Protein AF-A0A960YLB5-F1 (afdb_monomer_lite)

Radius of gyration: 17.83 Å; chains: 1; bounding box: 45×39×52 Å

Foldseek 3Di:
DLQPDDPVCLLVCLVPPDPPDGHFAADQVAPQRLHDCDVRHNLVSVVVCQVVAFADPHADEAEEAESNQLSLLLNQQVDQDPRGRYPYAEYFLYLLQAALLLVDDPVVCVVLVDDDVDDNNSCCRHNVNNPPVGDSLGRNPHAYEYEEEQAADPVCSCVVRAFAGAQNTHQQCSRLQWPDDPGRNFFNDFFAFWGKDWAQDDDVSPDIDIDITTHRPPYGYQYYDYHVAHSSNSSNCSPGD

pLDDT: mean 86.94, std 10.5, range [43.78, 97.94]

Sequence (241 aa):
TSGTSDYNNYWGGAVSGLSNVRYVGFDGTRNGGAYSWETCGAQKQLHDALRTFCTGSNDCEIYTHSTGGLVLAAYFGLNNPSGLNIRRIQLMASAAGGSELADISTSYLGWLGFDTLGGELDDSVSTRGARNGFNHYQSRGRTYYTTSGEGSDYLNATSPFLPGKDDGVLANHSLCNVNTVKDVDQSCTRGNGTMTRSYSCGWFWSDTCYDNSYRWTPYYTVYQGGGGHSHGDAKYDYNRR

Structure (mmCIF, N/CA/C/O backbone):
data_AF-A0A960YLB5-F1
#
_entry.id   AF-A0A960YLB5-F1
#
loop_
_atom_site.group_PDB
_atom_site.id
_atom_site.type_symbol
_atom_site.label_atom_id
_atom_site.label_alt_id
_atom_site.label_comp_id
_atom_site.label_asym_id
_atom_site.label_entity_id
_atom_site.label_seq_id
_atom_site.pdbx_PDB_ins_code
_atom_site.Cartn_x
_atom_site.Cartn_y
_atom_site.Cartn_z
_atom_site.occupancy
_atom_site.B_iso_or_equiv
_atom_site.auth_seq_id
_atom_site.auth_comp_id
_atom_site.auth_asym_id
_atom_site.auth_atom_id
_atom_site.pdbx_PDB_model_num
ATOM 1 N N . THR A 1 1 ? -12.611 9.413 17.032 1.00 59.09 1 THR A N 1
ATOM 2 C CA . THR A 1 1 ? -13.417 10.107 15.996 1.00 59.09 1 THR A CA 1
ATOM 3 C C . THR A 1 1 ? -14.254 9.076 15.261 1.00 59.09 1 THR A C 1
ATOM 5 O O . THR A 1 1 ? -13.839 7.928 15.196 1.00 59.09 1 THR A O 1
ATOM 8 N N . SER A 1 2 ? -15.432 9.435 14.742 1.00 79.38 2 SER A N 1
ATOM 9 C CA . SER A 1 2 ? -16.341 8.482 14.072 1.00 79.38 2 SER A CA 1
ATOM 10 C C . SER A 1 2 ? -15.824 7.960 12.724 1.00 79.38 2 SER A C 1
ATOM 12 O O . SER A 1 2 ? -16.372 6.987 12.222 1.00 79.38 2 SER A O 1
ATOM 14 N N . GLY A 1 3 ? -14.793 8.588 12.138 1.00 84.31 3 GLY A N 1
ATOM 15 C CA . GLY A 1 3 ? -14.192 8.173 10.864 1.00 84.31 3 GLY A CA 1
ATOM 16 C C . GLY A 1 3 ? -15.131 8.329 9.665 1.00 84.31 3 GLY A C 1
ATOM 17 O O . GLY A 1 3 ? -15.033 7.577 8.713 1.00 84.31 3 GLY A O 1
ATOM 18 N N . THR A 1 4 ? -16.097 9.244 9.711 1.00 89.31 4 THR A N 1
ATOM 19 C CA . THR A 1 4 ? -17.160 9.341 8.687 1.00 89.31 4 THR A CA 1
ATOM 20 C C . THR A 1 4 ? -16.872 10.341 7.567 1.00 89.31 4 THR A C 1
ATOM 22 O O . THR A 1 4 ? -17.647 10.411 6.620 1.00 89.31 4 THR A O 1
ATOM 25 N N . SER A 1 5 ? -15.767 11.089 7.652 1.00 89.31 5 SER A N 1
ATOM 26 C CA . SER A 1 5 ? -15.399 12.122 6.679 1.00 89.31 5 SER A CA 1
ATOM 27 C C . SER A 1 5 ? -14.141 11.738 5.905 1.00 89.31 5 SER A C 1
ATOM 29 O O . SER A 1 5 ? -13.152 11.326 6.514 1.00 89.31 5 SER A O 1
ATOM 31 N N . ASP A 1 6 ? -14.186 11.910 4.585 1.00 89.88 6 ASP A N 1
ATOM 32 C CA . ASP A 1 6 ? -13.034 11.789 3.694 1.00 89.88 6 ASP A CA 1
ATOM 33 C C . ASP A 1 6 ? -12.243 13.105 3.694 1.00 89.88 6 ASP A C 1
ATOM 35 O O . ASP A 1 6 ? -12.673 14.120 3.138 1.00 89.88 6 ASP A O 1
ATOM 39 N N . TYR A 1 7 ? -11.103 13.108 4.380 1.00 88.00 7 TYR A N 1
ATOM 40 C CA . TYR A 1 7 ? -10.294 14.311 4.544 1.00 88.00 7 TYR A CA 1
ATOM 41 C C . TYR A 1 7 ? -9.726 14.775 3.198 1.00 88.00 7 TYR A C 1
ATOM 43 O O . TYR A 1 7 ? -9.147 13.984 2.458 1.00 88.00 7 TYR A O 1
ATOM 51 N N . ASN A 1 8 ? -9.894 16.064 2.886 1.00 88.06 8 ASN A N 1
ATOM 52 C CA . ASN A 1 8 ? -9.488 16.676 1.615 1.00 88.06 8 ASN A CA 1
ATOM 53 C C . ASN A 1 8 ? -10.008 15.952 0.359 1.00 88.06 8 ASN A C 1
ATOM 55 O O . ASN A 1 8 ? -9.406 16.082 -0.705 1.00 88.06 8 ASN A O 1
ATOM 59 N N . ASN A 1 9 ? -11.119 15.209 0.466 1.00 89.00 9 ASN A N 1
ATOM 60 C CA . ASN A 1 9 ? -11.656 14.400 -0.631 1.00 89.00 9 ASN A CA 1
ATOM 61 C C . ASN A 1 9 ? -10.603 13.428 -1.206 1.00 89.00 9 ASN A C 1
ATOM 63 O O . ASN A 1 9 ? -10.508 13.248 -2.422 1.00 89.00 9 ASN A O 1
ATOM 67 N N . TYR A 1 10 ? -9.771 12.832 -0.342 1.00 87.44 10 TYR A N 1
ATOM 68 C CA . TYR A 1 10 ? -8.678 11.958 -0.760 1.00 87.44 10 TYR A CA 1
ATOM 69 C C . TYR A 1 10 ? -9.169 10.779 -1.598 1.00 87.44 10 TYR A C 1
ATOM 71 O O . TYR A 1 10 ? -8.551 10.441 -2.610 1.00 87.44 10 TYR A O 1
ATOM 79 N N . TRP A 1 11 ? -10.271 10.145 -1.201 1.00 89.94 11 TRP A N 1
ATOM 80 C CA . TRP A 1 11 ? -10.844 9.021 -1.934 1.00 89.94 11 TRP A CA 1
ATOM 81 C C . TRP A 1 11 ? -11.649 9.460 -3.153 1.00 89.94 11 TRP A C 1
ATOM 83 O O . TRP A 1 11 ? -11.961 8.611 -3.982 1.00 89.94 11 TRP A O 1
ATOM 93 N N . GLY A 1 12 ? -11.967 10.748 -3.303 1.00 87.44 12 GLY A N 1
ATOM 94 C CA . GLY A 1 12 ? -12.536 11.300 -4.535 1.00 87.44 12 GLY A CA 1
ATOM 95 C C . GLY A 1 12 ? -13.863 10.664 -4.953 1.00 87.44 12 GLY A C 1
ATOM 96 O O . GLY A 1 12 ? -14.186 10.641 -6.135 1.00 87.44 12 GLY A O 1
ATOM 97 N N . GLY A 1 13 ? -14.606 10.084 -4.007 1.00 85.38 13 GLY A N 1
ATOM 98 C CA . GLY A 1 13 ? -15.814 9.307 -4.289 1.00 85.38 13 GLY A CA 1
ATOM 99 C C . GLY A 1 13 ? -15.577 7.870 -4.777 1.00 85.38 13 GLY A C 1
ATOM 100 O O . GLY A 1 13 ? -16.549 7.189 -5.094 1.00 85.38 13 GLY A O 1
ATOM 101 N N . ALA A 1 14 ? -14.347 7.350 -4.783 1.00 86.44 14 ALA A N 1
ATOM 102 C CA . ALA A 1 14 ? -14.050 5.983 -5.232 1.00 86.44 14 ALA A CA 1
ATOM 103 C C . ALA A 1 14 ? -14.765 4.891 -4.423 1.00 86.44 14 ALA A C 1
ATOM 105 O O . ALA A 1 14 ? -15.126 3.841 -4.949 1.00 86.44 14 ALA A O 1
ATOM 106 N N . VAL A 1 15 ? -15.036 5.177 -3.151 1.00 82.94 15 VAL A N 1
ATOM 107 C CA . VAL A 1 15 ? -15.814 4.322 -2.243 1.00 82.94 15 VAL A CA 1
ATOM 108 C C . VAL A 1 15 ? -17.243 4.845 -2.029 1.00 82.94 15 VAL A C 1
ATOM 110 O O . VAL A 1 15 ? -17.913 4.473 -1.062 1.00 82.94 15 VAL A O 1
ATOM 113 N N . SER A 1 16 ? -17.730 5.721 -2.918 1.00 67.88 16 SER A N 1
ATOM 114 C CA . SER A 1 16 ? -19.109 6.215 -2.876 1.00 67.88 16 SER A CA 1
ATOM 115 C C . SER A 1 16 ? -20.092 5.073 -3.156 1.00 67.88 16 SER A C 1
ATOM 117 O O . SER A 1 16 ? -19.911 4.269 -4.065 1.00 67.88 16 SER A O 1
ATOM 119 N N . GLY A 1 17 ? -21.120 4.953 -2.313 1.00 70.69 17 GLY A N 1
ATOM 120 C CA . GLY A 1 17 ? -22.110 3.871 -2.386 1.00 70.69 17 GLY A CA 1
ATOM 121 C C . GLY A 1 17 ? -21.855 2.692 -1.442 1.00 70.69 17 GLY A C 1
ATOM 122 O O . GLY A 1 17 ? -22.745 1.861 -1.269 1.00 70.69 17 GLY A O 1
ATOM 123 N N . LEU A 1 18 ? -20.703 2.636 -0.765 1.00 82.81 18 LEU A N 1
ATOM 124 C CA . LEU A 1 18 ? -20.493 1.689 0.330 1.00 82.81 18 LEU A CA 1
ATOM 125 C C . LEU A 1 18 ? -21.175 2.176 1.617 1.00 82.81 18 LEU A C 1
ATOM 127 O O . LEU A 1 18 ? -21.038 3.328 2.031 1.00 82.81 18 LEU A O 1
ATOM 131 N N . SER A 1 19 ? -21.894 1.279 2.290 1.00 83.81 19 SER A N 1
ATOM 132 C CA . SER A 1 19 ? -22.462 1.544 3.615 1.00 83.81 19 SER A CA 1
ATOM 133 C C . SER A 1 19 ? -21.410 1.366 4.711 1.00 83.81 19 SER A C 1
ATOM 135 O O . SER A 1 19 ? -20.588 0.457 4.630 1.00 83.81 19 SER A O 1
ATOM 137 N N . ASN A 1 20 ? -21.491 2.156 5.787 1.00 89.12 20 ASN A N 1
ATOM 138 C CA . ASN A 1 20 ? -20.664 2.003 6.995 1.00 89.12 20 ASN A CA 1
ATOM 139 C C . ASN A 1 20 ? -19.143 2.157 6.795 1.00 89.12 20 ASN A C 1
ATOM 141 O O . ASN A 1 20 ? -18.363 1.629 7.585 1.00 89.12 20 ASN A O 1
ATOM 145 N N . VAL A 1 21 ? -18.714 2.934 5.799 1.00 92.12 21 VAL A N 1
ATOM 146 C CA . VAL A 1 21 ? -17.292 3.247 5.590 1.00 92.12 21 VAL A CA 1
ATOM 147 C C . VAL A 1 21 ? -16.717 4.017 6.782 1.00 92.12 21 VAL A C 1
ATOM 149 O O . VAL A 1 21 ? -17.381 4.879 7.375 1.00 92.12 21 VAL A O 1
ATOM 152 N N . ARG A 1 22 ? -15.475 3.679 7.146 1.00 94.00 22 ARG A N 1
ATOM 153 C CA . ARG A 1 22 ? -14.671 4.378 8.151 1.00 94.00 22 ARG A CA 1
ATOM 154 C C . ARG A 1 22 ? -13.342 4.794 7.533 1.00 94.00 22 ARG A C 1
ATOM 156 O O . ARG A 1 22 ? -12.522 3.946 7.198 1.00 94.00 22 ARG A O 1
ATOM 163 N N . TYR A 1 23 ? -13.143 6.095 7.391 1.00 93.56 23 TYR A N 1
ATOM 164 C CA . TYR A 1 23 ? -11.909 6.702 6.921 1.00 93.56 23 TYR A CA 1
ATOM 165 C C . TYR A 1 23 ? -10.920 6.815 8.076 1.00 93.56 23 TYR A C 1
ATOM 167 O O . TYR A 1 23 ? -11.236 7.361 9.138 1.00 93.56 23 TYR A O 1
ATOM 175 N N . VAL A 1 24 ? -9.719 6.289 7.853 1.00 93.75 24 VAL A N 1
ATOM 176 C CA . VAL A 1 24 ? -8.609 6.327 8.803 1.00 93.75 24 VAL A CA 1
ATOM 177 C C . VAL A 1 24 ? -7.453 7.033 8.116 1.00 93.75 24 VAL A C 1
ATOM 179 O O . VAL A 1 24 ? -6.914 6.536 7.131 1.00 93.75 24 VAL A O 1
ATOM 182 N N . GLY A 1 25 ? -7.113 8.210 8.628 1.00 90.88 25 GLY A N 1
ATOM 183 C CA . GLY A 1 25 ? -5.932 8.965 8.232 1.00 90.88 25 GLY A CA 1
ATOM 184 C C . GLY A 1 25 ? -4.951 9.051 9.393 1.00 90.88 25 GLY A C 1
ATOM 185 O O . GLY A 1 25 ? -5.275 8.695 10.526 1.00 90.88 25 GLY A O 1
ATOM 186 N N . PHE A 1 26 ? -3.755 9.536 9.106 1.00 91.69 26 PHE A N 1
ATOM 187 C CA . PHE A 1 26 ? -2.724 9.782 10.100 1.00 91.69 26 PHE A CA 1
ATOM 188 C C . PHE A 1 26 ? -1.923 11.018 9.715 1.00 91.69 26 PHE A C 1
ATOM 190 O O . PHE A 1 26 ? -1.955 11.466 8.570 1.00 91.69 26 PHE A O 1
ATOM 197 N N . ASP A 1 27 ? -1.211 11.558 10.691 1.00 89.25 27 ASP A N 1
ATOM 198 C CA . ASP A 1 27 ? -0.244 12.614 10.470 1.00 89.25 27 ASP A CA 1
ATOM 199 C C . ASP A 1 27 ? 1.122 11.985 10.184 1.00 89.25 27 ASP A C 1
ATOM 201 O O . ASP A 1 27 ? 1.710 11.318 11.037 1.00 89.25 27 ASP A O 1
ATOM 205 N N . GLY A 1 28 ? 1.597 12.172 8.955 1.00 83.81 28 GLY A N 1
ATOM 206 C CA . GLY A 1 28 ? 2.872 11.645 8.482 1.00 83.81 28 GLY A CA 1
ATOM 207 C C . GLY A 1 28 ? 4.099 12.299 9.113 1.00 83.81 28 GLY A C 1
ATOM 208 O O . GLY A 1 28 ? 5.182 11.738 9.033 1.00 83.81 28 GLY A O 1
ATOM 209 N N . THR A 1 29 ? 3.945 13.447 9.772 1.00 86.50 29 THR A N 1
ATOM 210 C CA . THR A 1 29 ? 5.066 14.178 10.388 1.00 86.50 29 THR A CA 1
ATOM 211 C C . THR A 1 29 ? 5.440 13.656 11.778 1.00 86.50 29 THR A C 1
ATOM 213 O O . THR A 1 29 ? 6.352 14.178 12.417 1.00 86.50 29 THR A O 1
ATOM 216 N N . ARG A 1 30 ?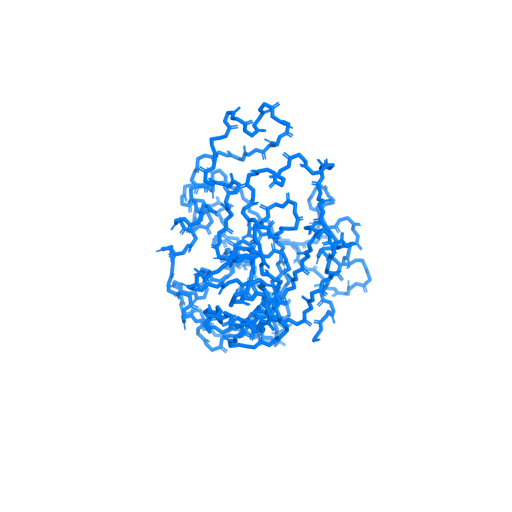 4.714 12.650 12.283 1.00 91.81 30 ARG A N 1
ATOM 217 C CA . ARG A 1 30 ? 4.922 12.081 13.620 1.00 91.81 30 ARG A CA 1
ATOM 218 C C . ARG A 1 30 ? 6.165 11.203 13.665 1.00 91.81 30 ARG A C 1
ATOM 220 O O . ARG A 1 30 ? 6.474 10.515 12.693 1.00 91.81 30 ARG A O 1
ATOM 227 N N . ASN A 1 31 ? 6.818 11.173 14.827 1.00 91.25 31 ASN A N 1
ATOM 228 C CA . ASN A 1 31 ? 8.044 10.403 15.012 1.00 91.25 31 ASN A CA 1
ATOM 229 C C . ASN A 1 31 ? 7.772 8.901 14.805 1.00 91.25 31 ASN A C 1
ATOM 231 O O . ASN A 1 31 ? 6.803 8.357 15.342 1.00 91.25 31 ASN A O 1
ATOM 235 N N . GLY A 1 32 ? 8.604 8.233 14.021 1.00 90.19 32 GLY A N 1
ATOM 236 C CA . GLY A 1 32 ? 8.464 6.887 13.492 1.00 90.19 32 GLY A CA 1
ATOM 237 C C . GLY A 1 32 ? 7.751 6.801 12.140 1.00 90.19 32 GLY A C 1
ATOM 238 O O . GLY A 1 32 ? 7.593 5.687 11.642 1.00 90.19 32 GLY A O 1
ATOM 239 N N . GLY A 1 33 ? 7.276 7.907 11.553 1.00 91.56 33 GLY A N 1
ATOM 240 C CA . GLY A 1 33 ? 6.623 7.922 10.238 1.00 91.56 33 GLY A CA 1
ATOM 241 C C . GLY A 1 33 ? 5.490 6.893 10.112 1.00 91.56 33 GLY A C 1
ATOM 242 O O . GLY A 1 33 ? 4.532 6.887 10.894 1.00 91.56 33 GLY A O 1
ATOM 243 N N . ALA A 1 34 ? 5.612 5.960 9.159 1.00 93.38 34 ALA A N 1
ATOM 244 C CA . ALA A 1 34 ? 4.624 4.892 8.942 1.00 93.38 34 ALA A CA 1
ATOM 245 C C . ALA A 1 34 ? 4.532 3.898 10.120 1.00 93.38 34 ALA A C 1
ATOM 247 O O . ALA A 1 34 ? 3.535 3.181 10.259 1.00 93.38 34 ALA A O 1
ATOM 248 N N . TYR A 1 35 ? 5.549 3.866 10.981 1.00 96.25 35 TYR A N 1
ATOM 249 C CA . TYR A 1 35 ? 5.656 3.018 12.170 1.00 96.25 35 TYR A CA 1
ATOM 250 C C . TYR A 1 35 ? 5.283 3.758 13.468 1.00 96.25 35 TYR A C 1
ATOM 252 O O . TYR A 1 35 ? 5.354 3.179 14.553 1.00 96.25 35 TYR A O 1
ATOM 260 N N . SER A 1 36 ? 4.859 5.023 13.372 1.00 96.25 36 SER A N 1
ATOM 261 C CA . SER A 1 36 ? 4.594 5.884 14.526 1.00 96.25 36 SER A CA 1
ATOM 262 C C . SER A 1 36 ? 3.419 5.418 15.391 1.00 96.25 36 SER A C 1
ATOM 264 O O . SER A 1 36 ? 2.297 5.230 14.908 1.00 96.25 36 SER A O 1
ATOM 266 N N . TRP A 1 37 ? 3.665 5.331 16.700 1.00 97.12 37 TRP A N 1
ATOM 267 C CA . TRP A 1 37 ? 2.659 5.103 17.746 1.00 97.12 37 TRP A CA 1
ATOM 268 C C . TRP A 1 37 ? 2.288 6.367 18.531 1.00 97.12 37 TRP A C 1
ATOM 270 O O . TRP A 1 37 ? 1.517 6.290 19.491 1.00 97.12 37 TRP A O 1
ATOM 280 N N . GLU A 1 38 ? 2.816 7.526 18.136 1.00 96.69 38 GLU A N 1
ATOM 281 C CA . GLU A 1 38 ? 2.463 8.797 18.761 1.00 96.69 38 GLU A CA 1
ATOM 282 C C . GLU A 1 38 ? 0.982 9.141 18.549 1.00 96.69 38 GLU A C 1
ATOM 284 O O . GLU A 1 38 ? 0.270 8.549 17.730 1.00 96.69 38 GLU A O 1
ATOM 289 N N . THR A 1 39 ? 0.496 10.144 19.279 1.00 94.69 39 THR A N 1
ATOM 290 C CA . THR A 1 39 ? -0.810 10.749 19.001 1.00 94.69 39 THR A CA 1
ATOM 291 C C . THR A 1 39 ? -0.865 11.192 17.536 1.00 94.69 39 THR A C 1
ATOM 293 O O . THR A 1 39 ? 0.042 11.863 17.060 1.00 94.69 39 THR A O 1
ATOM 296 N N . CYS A 1 40 ? -1.927 10.806 16.822 1.00 92.00 40 CYS A N 1
ATOM 297 C CA . CYS A 1 40 ? -2.082 10.978 15.367 1.00 92.00 40 CYS A CA 1
ATOM 298 C C . CYS A 1 40 ? -1.096 10.187 14.478 1.00 92.00 40 CYS A C 1
ATOM 300 O O . CYS A 1 40 ? -1.209 10.279 13.259 1.00 92.00 40 CYS A O 1
ATOM 302 N N . GLY A 1 41 ? -0.198 9.376 15.046 1.00 95.12 41 GLY A N 1
ATOM 303 C CA . GLY A 1 41 ? 0.731 8.524 14.302 1.00 95.12 41 GLY A CA 1
ATOM 304 C C . GLY A 1 41 ? 0.043 7.369 13.569 1.00 95.12 41 GLY A C 1
ATOM 305 O O . GLY A 1 41 ? -1.038 6.912 13.958 1.00 95.12 41 GLY A O 1
ATOM 306 N N . ALA A 1 42 ? 0.679 6.884 12.502 1.00 95.25 42 ALA A N 1
ATOM 307 C CA . ALA A 1 42 ? 0.103 5.919 11.568 1.00 95.25 42 ALA A CA 1
ATOM 308 C C . ALA A 1 42 ? -0.347 4.602 12.222 1.00 95.25 42 ALA A C 1
ATOM 310 O O . ALA A 1 42 ? -1.496 4.182 12.054 1.00 95.25 42 ALA A O 1
ATOM 311 N N . GLN A 1 43 ? 0.522 3.975 13.021 1.00 97.69 43 GLN A N 1
ATOM 312 C CA . GLN A 1 43 ? 0.200 2.724 13.714 1.00 97.69 43 GLN A CA 1
ATOM 313 C C . GLN A 1 43 ? -0.859 2.946 14.792 1.00 97.69 43 GLN A C 1
ATOM 315 O O . GLN A 1 43 ? -1.764 2.124 14.938 1.00 97.69 43 GLN A O 1
ATOM 320 N N . LYS A 1 44 ? -0.800 4.078 15.509 1.00 97.12 44 LYS A N 1
ATOM 321 C CA . LYS A 1 44 ? -1.782 4.411 16.550 1.00 97.12 44 LYS A CA 1
ATOM 322 C C . LYS A 1 44 ? -3.185 4.590 15.978 1.00 97.12 44 LYS A C 1
ATOM 324 O O . LYS A 1 44 ? -4.128 4.001 16.502 1.00 97.12 44 LYS A O 1
ATOM 329 N N . GLN A 1 45 ? -3.327 5.374 14.909 1.00 96.50 45 GLN A N 1
ATOM 330 C CA . GLN A 1 45 ? -4.625 5.624 14.272 1.00 96.50 45 GLN A CA 1
ATOM 331 C C . GLN A 1 45 ? -5.225 4.338 13.701 1.00 96.50 45 GLN A C 1
ATOM 333 O O . GLN A 1 45 ? -6.405 4.055 13.921 1.00 96.50 45 GLN A O 1
ATOM 338 N N . LEU A 1 46 ? -4.404 3.519 13.035 1.00 97.00 46 LEU A N 1
ATOM 339 C CA . LEU A 1 46 ? -4.837 2.215 12.545 1.00 97.00 46 LEU A CA 1
ATOM 340 C C . LEU A 1 46 ? -5.261 1.294 13.695 1.00 97.00 46 LEU A C 1
ATOM 342 O O . LEU A 1 46 ? -6.337 0.700 13.637 1.00 97.00 46 LEU A O 1
ATOM 346 N N . HIS A 1 47 ? -4.450 1.193 14.751 1.00 97.31 47 HIS A N 1
ATOM 347 C CA . HIS A 1 47 ? -4.770 0.382 15.920 1.00 97.31 47 HIS A CA 1
ATOM 348 C C . HIS A 1 47 ? -6.126 0.778 16.512 1.00 97.31 47 HIS A C 1
ATOM 350 O O . HIS A 1 47 ? -6.996 -0.076 16.678 1.00 97.31 47 HIS A O 1
ATOM 356 N N . ASP A 1 48 ? -6.327 2.064 16.791 1.00 96.69 48 ASP A N 1
ATOM 357 C CA . ASP A 1 48 ? -7.552 2.566 17.412 1.00 96.69 48 ASP A CA 1
ATOM 358 C C . ASP A 1 48 ? -8.782 2.299 16.545 1.00 96.69 48 ASP A C 1
ATOM 360 O O . ASP A 1 48 ? -9.817 1.862 17.057 1.00 96.69 48 ASP A O 1
ATOM 364 N N . ALA A 1 49 ? -8.669 2.492 15.229 1.00 96.19 49 ALA A N 1
ATOM 365 C CA . ALA A 1 49 ? -9.744 2.190 14.294 1.00 96.19 49 ALA A CA 1
ATOM 366 C C . ALA A 1 49 ? -10.096 0.696 14.294 1.00 96.19 49 ALA A C 1
ATOM 368 O O . ALA A 1 49 ? -11.267 0.340 14.434 1.00 96.19 49 ALA A O 1
ATOM 369 N N . LEU A 1 50 ? -9.098 -0.190 14.215 1.00 96.56 50 LEU A N 1
ATOM 370 C CA . LEU A 1 50 ? -9.323 -1.638 14.232 1.00 96.56 50 LEU A CA 1
ATOM 371 C C . LEU A 1 50 ? -9.958 -2.099 15.544 1.00 96.56 50 L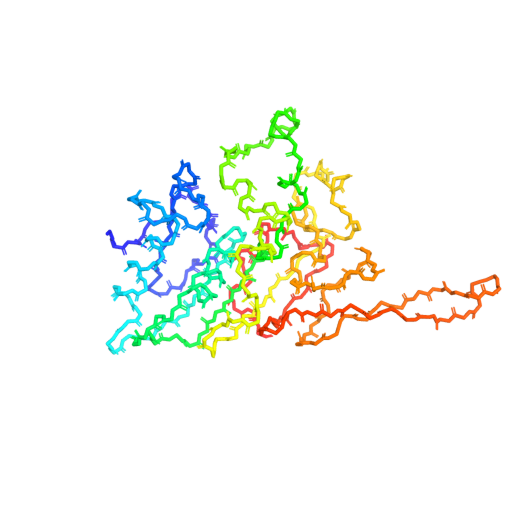EU A C 1
ATOM 373 O O . LEU A 1 50 ? -10.886 -2.908 15.527 1.00 96.56 50 LEU A O 1
ATOM 377 N N . ARG A 1 51 ? -9.509 -1.565 16.685 1.00 96.38 51 ARG A N 1
ATOM 378 C CA . ARG A 1 51 ? -10.103 -1.886 17.991 1.00 96.38 51 ARG A CA 1
ATOM 379 C C . ARG A 1 51 ? -11.539 -1.394 18.109 1.00 96.38 51 ARG A C 1
ATOM 381 O O . ARG A 1 51 ? -12.363 -2.101 18.685 1.00 96.38 51 ARG A O 1
ATOM 388 N N . THR A 1 52 ? -11.834 -0.225 17.550 1.00 95.12 52 THR A N 1
ATOM 389 C CA . THR A 1 52 ? -13.162 0.393 17.620 1.00 95.12 52 THR A CA 1
ATOM 390 C C . THR A 1 52 ? -14.167 -0.297 16.700 1.00 95.12 52 THR A C 1
ATOM 392 O O . THR A 1 52 ? -15.308 -0.515 17.097 1.00 95.12 52 THR A O 1
ATOM 395 N N . PHE A 1 53 ? -13.766 -0.638 15.473 1.00 95.25 53 PHE A N 1
ATOM 396 C CA . PHE A 1 53 ? -14.707 -1.046 14.425 1.00 95.25 53 PHE A CA 1
ATOM 397 C C . PHE A 1 53 ? -14.653 -2.532 14.066 1.00 95.25 53 PHE A C 1
ATOM 399 O O . PHE A 1 53 ? -15.649 -3.054 13.581 1.00 95.25 53 PHE A O 1
ATOM 406 N N . CYS A 1 54 ? -13.542 -3.224 14.329 1.00 96.38 54 CYS A N 1
ATOM 407 C CA . CYS A 1 54 ? -13.292 -4.584 13.831 1.00 96.38 54 CYS A CA 1
ATOM 408 C C . CYS A 1 54 ? -13.209 -5.636 14.942 1.00 96.38 54 CYS A C 1
ATOM 410 O O . CYS A 1 54 ? -12.507 -6.639 14.805 1.00 96.38 54 CYS A O 1
ATOM 412 N N . THR A 1 55 ? -13.886 -5.394 16.064 1.00 96.50 55 THR A N 1
ATOM 413 C CA . THR A 1 55 ? -13.950 -6.294 17.224 1.00 96.50 55 THR A CA 1
ATOM 414 C C . THR A 1 55 ? -15.403 -6.642 17.569 1.00 96.50 55 THR A C 1
ATOM 416 O O . THR A 1 55 ? -16.349 -6.060 17.030 1.00 96.50 55 THR A O 1
ATOM 419 N N . GLY A 1 56 ? -15.598 -7.600 18.480 1.00 95.00 56 GLY A N 1
ATOM 420 C CA . GLY A 1 56 ? -16.930 -8.001 18.940 1.00 95.00 56 GLY A CA 1
ATOM 421 C C . GLY A 1 56 ? -17.702 -8.759 17.861 1.00 95.00 56 GLY A C 1
ATOM 422 O O . GLY A 1 56 ? -17.208 -9.758 17.346 1.00 95.00 56 GLY A O 1
ATOM 423 N N . SER A 1 57 ? -18.910 -8.297 17.532 1.00 94.56 57 SER A N 1
ATOM 424 C CA . SER A 1 57 ? -19.759 -8.878 16.480 1.00 94.56 57 SER A CA 1
ATOM 425 C C . SER A 1 57 ? -19.541 -8.264 15.095 1.00 94.56 57 SER A C 1
ATOM 427 O O . SER A 1 57 ? -20.198 -8.678 14.144 1.00 94.56 57 SER A O 1
ATOM 429 N N . ASN A 1 58 ? -18.675 -7.255 14.973 1.00 94.81 58 ASN A N 1
ATOM 430 C CA . ASN A 1 58 ? -18.421 -6.586 13.702 1.00 94.81 58 ASN A CA 1
ATOM 431 C C . ASN A 1 58 ? -17.373 -7.350 12.900 1.00 94.81 58 ASN A C 1
ATOM 433 O O . ASN A 1 58 ? -16.362 -7.761 13.461 1.00 94.81 58 ASN A O 1
ATOM 437 N N . ASP A 1 59 ? -17.595 -7.467 11.595 1.00 94.88 59 ASP A N 1
ATOM 438 C CA . ASP A 1 59 ? -16.626 -7.941 10.612 1.00 94.88 59 ASP A CA 1
ATOM 439 C C . ASP A 1 59 ? -16.136 -6.757 9.768 1.00 94.88 59 ASP A C 1
ATOM 441 O O . ASP A 1 59 ? -16.940 -5.932 9.331 1.00 94.88 59 ASP A O 1
ATOM 445 N N . CYS A 1 60 ? -14.837 -6.707 9.472 1.00 95.81 60 CYS A N 1
ATOM 446 C CA . CYS A 1 60 ? -14.246 -5.660 8.641 1.00 95.81 60 CYS A CA 1
ATOM 447 C C . CYS A 1 60 ? -13.631 -6.191 7.346 1.00 95.81 60 CYS A C 1
ATOM 449 O O . CYS A 1 60 ? -12.939 -7.214 7.325 1.00 95.81 60 CYS A O 1
ATOM 451 N N . GLU A 1 61 ? -13.786 -5.412 6.282 1.00 95.94 61 GLU A N 1
ATOM 452 C CA . GLU A 1 61 ? -12.890 -5.420 5.129 1.00 95.94 61 GLU A CA 1
ATOM 453 C C . GLU A 1 61 ? -12.032 -4.157 5.188 1.00 95.94 61 GLU A C 1
ATOM 455 O O . GLU A 1 61 ? -12.535 -3.072 5.478 1.00 95.94 61 GLU A O 1
ATOM 460 N N . ILE A 1 62 ? -10.728 -4.305 4.968 1.00 96.44 62 ILE A N 1
ATOM 461 C CA . ILE A 1 62 ? -9.772 -3.204 5.057 1.00 96.44 62 ILE A CA 1
ATOM 462 C C . ILE A 1 62 ? -9.261 -2.899 3.659 1.00 96.44 62 ILE A C 1
ATOM 464 O O . ILE A 1 62 ? -8.704 -3.771 2.990 1.00 96.44 62 ILE A O 1
ATOM 468 N N . TYR A 1 63 ? -9.427 -1.646 3.263 1.00 95.50 63 TYR A N 1
ATOM 469 C CA . TYR A 1 63 ? -8.987 -1.107 1.988 1.00 95.50 63 TYR A CA 1
ATOM 470 C C . TYR A 1 63 ? -7.932 -0.048 2.258 1.00 95.50 63 TYR A C 1
ATOM 472 O O . TYR A 1 63 ? -8.189 0.914 2.980 1.00 95.50 63 TYR A O 1
ATOM 480 N N . THR A 1 64 ? -6.738 -0.236 1.712 1.00 95.94 64 THR A N 1
ATOM 481 C CA . THR A 1 64 ? -5.661 0.746 1.820 1.00 95.94 64 THR A CA 1
ATOM 482 C C . THR A 1 64 ? -5.241 1.214 0.445 1.00 95.94 64 THR A C 1
ATOM 484 O O . THR A 1 64 ? -5.402 0.499 -0.540 1.00 95.94 64 THR A O 1
ATOM 487 N N . HIS A 1 65 ? -4.703 2.424 0.399 1.00 93.62 65 HIS A N 1
ATOM 488 C CA . HI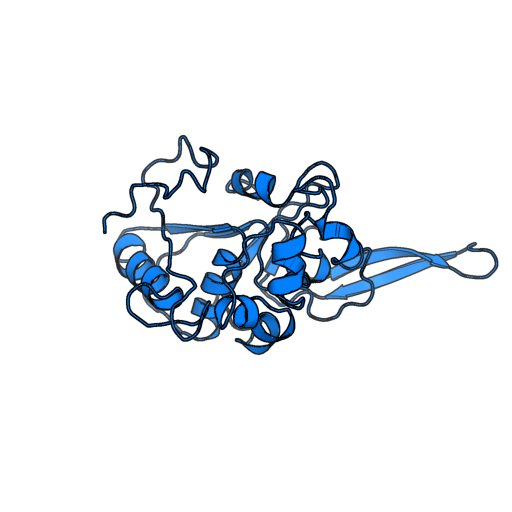S A 1 65 ? -4.141 3.011 -0.801 1.00 93.62 65 HIS A CA 1
ATOM 489 C C . HIS A 1 65 ? -2.750 3.564 -0.483 1.00 93.62 65 HIS A C 1
ATOM 491 O O . HIS A 1 65 ? -2.543 4.076 0.625 1.00 93.62 65 HIS A O 1
ATOM 497 N N . SER A 1 66 ? -1.810 3.469 -1.427 1.00 91.94 66 SER A N 1
ATOM 498 C CA . SER A 1 66 ? -0.484 4.083 -1.304 1.00 91.94 66 SER A CA 1
ATOM 499 C C . SER A 1 66 ? 0.239 3.650 -0.012 1.00 91.94 66 SER A C 1
ATOM 501 O O . SER A 1 66 ? 0.285 2.456 0.328 1.00 91.94 66 SER A O 1
ATOM 503 N N . THR A 1 67 ? 0.762 4.607 0.757 1.00 93.25 67 THR A N 1
ATOM 504 C CA . THR A 1 67 ? 1.417 4.415 2.062 1.00 93.25 67 THR A CA 1
ATOM 505 C C . THR A 1 67 ? 0.561 3.666 3.084 1.00 93.25 67 THR A C 1
ATOM 507 O O . THR A 1 67 ? 1.096 2.952 3.932 1.00 93.25 67 THR A O 1
ATOM 510 N N . GLY A 1 68 ? -0.771 3.729 2.998 1.00 94.56 68 GLY A N 1
ATOM 511 C CA . GLY A 1 68 ? -1.650 2.992 3.912 1.00 94.56 68 GLY A CA 1
ATOM 512 C C . GLY A 1 68 ? -1.427 1.476 3.870 1.00 94.56 68 GLY A C 1
ATOM 513 O O . GLY A 1 68 ? -1.615 0.790 4.876 1.00 94.56 68 GLY A O 1
ATOM 514 N N . GLY A 1 69 ? -0.987 0.938 2.727 1.00 96.12 69 GLY A N 1
ATOM 515 C CA . GLY A 1 69 ? -0.658 -0.480 2.616 1.00 96.12 69 GLY A CA 1
ATOM 516 C C . GLY A 1 69 ? 0.615 -0.865 3.368 1.00 96.12 69 GLY A C 1
ATOM 517 O O . GLY A 1 69 ? 0.631 -1.923 3.996 1.00 96.12 69 GLY A O 1
ATOM 518 N N . LEU A 1 70 ? 1.621 0.018 3.400 1.00 96.44 70 LEU A N 1
ATOM 519 C CA . LEU A 1 70 ? 2.799 -0.145 4.254 1.00 96.44 70 LEU A CA 1
ATOM 520 C C . LEU A 1 70 ? 2.395 -0.138 5.729 1.00 96.44 70 LEU A C 1
ATOM 522 O O . LEU A 1 70 ? 2.727 -1.070 6.455 1.00 96.44 70 LEU A O 1
ATOM 526 N N . VAL A 1 71 ? 1.616 0.861 6.152 1.00 97.62 71 VAL A N 1
ATOM 527 C CA . VAL A 1 71 ? 1.155 0.999 7.544 1.00 97.62 71 VAL A CA 1
ATOM 528 C C . VAL A 1 71 ? 0.427 -0.264 8.010 1.00 97.62 71 VAL A C 1
ATOM 530 O O . VAL A 1 71 ? 0.727 -0.787 9.084 1.00 97.62 71 VAL A O 1
ATOM 533 N N . LEU A 1 72 ? -0.494 -0.792 7.197 1.00 97.81 72 LEU A N 1
ATOM 534 C CA . LEU A 1 72 ? -1.261 -1.993 7.532 1.00 97.81 72 LEU A CA 1
ATOM 535 C C . LEU A 1 72 ? -0.403 -3.261 7.550 1.00 97.81 72 LEU A C 1
ATOM 537 O O . LEU A 1 72 ? -0.521 -4.066 8.476 1.00 97.81 72 LEU A O 1
ATOM 541 N N . ALA A 1 73 ? 0.446 -3.452 6.540 1.00 97.19 73 ALA A N 1
ATOM 542 C CA . ALA A 1 73 ? 1.312 -4.621 6.474 1.00 97.19 73 ALA A CA 1
ATOM 543 C C . ALA A 1 73 ? 2.316 -4.630 7.635 1.00 97.19 73 ALA A C 1
ATOM 545 O O . ALA A 1 73 ? 2.459 -5.656 8.301 1.00 97.19 73 ALA A O 1
ATOM 546 N N . ALA A 1 74 ? 2.914 -3.477 7.945 1.00 97.19 74 ALA A N 1
ATOM 547 C CA . ALA A 1 74 ? 3.791 -3.286 9.092 1.00 97.19 74 ALA A CA 1
ATOM 548 C C . ALA A 1 74 ? 3.064 -3.509 10.421 1.00 97.19 74 ALA A C 1
ATOM 550 O O . ALA A 1 74 ? 3.617 -4.144 11.316 1.00 97.19 74 ALA A O 1
ATOM 551 N N . TYR A 1 75 ? 1.810 -3.066 10.549 1.00 97.94 75 TYR A N 1
ATOM 552 C CA . TYR A 1 75 ? 1.023 -3.282 11.762 1.00 97.94 75 TYR A CA 1
ATOM 553 C C . TYR A 1 75 ? 0.896 -4.768 12.096 1.00 97.94 75 TYR A C 1
ATOM 555 O O . TYR A 1 75 ? 1.201 -5.172 13.215 1.00 97.94 75 TYR A O 1
ATOM 563 N N . PHE A 1 76 ? 0.511 -5.609 11.137 1.00 97.19 76 PHE A N 1
ATOM 564 C CA . PHE A 1 76 ? 0.452 -7.058 11.363 1.00 97.19 76 PHE A CA 1
ATOM 565 C C . PHE A 1 76 ? 1.836 -7.725 11.360 1.00 97.19 76 PHE A C 1
ATOM 567 O O . PHE A 1 76 ? 2.022 -8.747 12.017 1.00 97.19 76 PHE A O 1
ATOM 574 N N . GLY A 1 77 ? 2.818 -7.163 10.656 1.00 96.00 77 GLY A N 1
ATOM 575 C CA . GLY A 1 77 ? 4.193 -7.657 10.652 1.00 96.00 77 GLY A CA 1
ATOM 576 C C . GLY A 1 77 ? 4.880 -7.522 12.000 1.00 96.00 77 GLY A C 1
ATOM 577 O O . GLY A 1 77 ? 5.449 -8.485 12.512 1.00 96.00 77 GLY A O 1
ATOM 578 N N . LEU A 1 78 ? 4.770 -6.350 12.612 1.00 96.50 78 LEU A N 1
ATOM 579 C CA . LEU A 1 78 ? 5.441 -6.007 13.862 1.00 96.50 78 LEU A CA 1
ATOM 580 C C . LEU A 1 78 ? 4.631 -6.398 15.092 1.00 96.50 78 LEU A C 1
ATOM 582 O O . LEU A 1 78 ? 5.203 -6.712 16.132 1.00 96.50 78 LEU A O 1
ATOM 586 N N . ASN A 1 79 ? 3.305 -6.413 14.977 1.00 93.88 79 ASN A N 1
ATOM 587 C CA . ASN A 1 79 ? 2.421 -6.674 16.103 1.00 93.88 79 ASN A CA 1
ATOM 588 C C . ASN A 1 79 ? 1.710 -8.024 15.945 1.00 93.88 79 ASN A C 1
ATOM 590 O O . ASN A 1 79 ? 1.696 -8.645 14.883 1.00 93.88 79 ASN A O 1
ATOM 594 N N . ASN A 1 80 ? 1.090 -8.496 17.025 1.00 90.75 80 ASN A N 1
ATOM 595 C CA . ASN A 1 80 ? 0.235 -9.682 16.997 1.00 90.75 80 ASN A CA 1
ATOM 596 C C . ASN A 1 80 ? -1.157 -9.360 17.564 1.00 90.75 80 ASN A C 1
ATOM 598 O O . ASN A 1 80 ? -1.513 -9.831 18.647 1.00 90.75 80 ASN A O 1
ATOM 602 N N . PRO A 1 81 ? -1.927 -8.492 16.884 1.00 91.81 81 PRO A N 1
ATOM 603 C CA . PRO A 1 81 ? -3.216 -8.037 17.385 1.00 91.81 81 PRO A CA 1
ATOM 604 C C . PRO A 1 81 ? -4.242 -9.180 17.341 1.00 91.81 81 PRO A C 1
ATOM 606 O O . PRO A 1 81 ? -4.587 -9.692 16.275 1.00 91.81 81 PRO A O 1
ATOM 609 N N . SER A 1 82 ? -4.756 -9.568 18.508 1.00 90.94 82 SER A N 1
ATOM 610 C CA . SER A 1 82 ? -5.776 -10.610 18.654 1.00 90.94 82 SER A CA 1
ATOM 611 C C . SER A 1 82 ? -7.192 -10.030 18.777 1.00 90.94 82 SER A C 1
ATOM 613 O O . SER A 1 82 ? -7.393 -8.856 19.105 1.00 90.94 82 SER A O 1
ATOM 615 N N . GLY A 1 83 ? -8.201 -10.862 18.496 1.00 93.69 83 GLY A N 1
ATOM 616 C CA . GLY A 1 83 ? -9.615 -10.479 18.608 1.00 93.69 83 GLY A CA 1
ATOM 617 C C . GLY A 1 83 ? -10.107 -9.518 17.521 1.00 93.69 83 GLY A C 1
ATOM 618 O O . GLY A 1 83 ? -11.094 -8.823 17.741 1.00 93.69 83 GLY A O 1
ATOM 619 N N . LEU A 1 84 ? -9.405 -9.451 16.383 1.00 96.56 84 LEU A N 1
ATOM 620 C CA . LEU A 1 84 ? -9.829 -8.697 15.204 1.00 96.56 84 LEU A CA 1
ATOM 621 C C . LEU A 1 84 ? -10.538 -9.608 14.196 1.00 96.56 84 LEU A C 1
ATOM 623 O O . LEU A 1 84 ? -9.948 -10.581 13.704 1.00 96.56 84 LEU A O 1
ATOM 627 N N . ASN A 1 85 ? -11.752 -9.223 13.826 1.00 96.62 85 ASN A N 1
ATOM 628 C CA . ASN A 1 85 ? -12.581 -9.880 12.825 1.00 96.62 85 ASN A CA 1
ATOM 629 C C . ASN A 1 85 ? -12.360 -9.204 11.467 1.00 96.62 85 ASN A C 1
ATOM 631 O O . ASN A 1 85 ? -12.964 -8.182 11.139 1.00 96.62 85 ASN A O 1
ATOM 635 N N . ILE A 1 86 ? -11.422 -9.744 10.692 1.00 96.50 86 ILE A N 1
ATOM 636 C CA . ILE A 1 86 ? -11.041 -9.196 9.387 1.00 96.50 86 ILE A CA 1
ATOM 637 C C . ILE A 1 86 ? -11.306 -10.256 8.331 1.00 96.50 86 ILE A C 1
ATOM 639 O O . ILE A 1 86 ? -10.666 -11.310 8.336 1.00 96.50 86 ILE A O 1
ATOM 643 N N . ARG A 1 87 ? -12.231 -9.952 7.422 1.00 95.56 87 ARG A N 1
ATOM 644 C CA . ARG A 1 87 ? -12.632 -10.828 6.316 1.00 95.56 87 ARG A CA 1
ATOM 645 C C . ARG A 1 87 ? -11.707 -10.688 5.118 1.00 95.56 87 ARG A C 1
ATOM 647 O O . ARG A 1 87 ? -11.428 -11.665 4.428 1.00 95.56 87 ARG A O 1
ATOM 654 N N . ARG A 1 88 ? -11.228 -9.469 4.865 1.00 95.12 88 ARG A N 1
ATOM 655 C CA . ARG A 1 88 ? -10.376 -9.162 3.719 1.00 95.12 88 ARG A CA 1
ATOM 656 C C . ARG A 1 88 ? -9.468 -7.977 4.000 1.00 95.12 88 ARG A C 1
ATOM 658 O O . ARG A 1 88 ? -9.870 -7.026 4.663 1.00 95.12 88 ARG A O 1
ATOM 665 N N . ILE A 1 89 ? -8.264 -8.043 3.444 1.00 97.19 89 ILE A N 1
ATOM 666 C CA . ILE A 1 89 ? -7.331 -6.926 3.360 1.00 97.19 89 ILE A CA 1
ATOM 667 C C . ILE A 1 89 ? -6.953 -6.738 1.902 1.00 97.19 89 ILE A C 1
ATOM 669 O O . ILE A 1 89 ? -6.411 -7.656 1.287 1.00 97.19 89 ILE A O 1
ATOM 673 N N . GLN A 1 90 ? -7.214 -5.556 1.369 1.00 96.12 90 GLN A N 1
ATOM 674 C CA . GLN A 1 90 ? -6.851 -5.212 0.012 1.00 96.12 90 GLN A CA 1
ATOM 675 C C . GLN A 1 90 ? -5.988 -3.953 -0.017 1.00 96.12 90 GLN A C 1
ATOM 677 O O . GLN A 1 90 ? -6.385 -2.905 0.489 1.00 96.12 90 GLN A O 1
ATOM 682 N N . LEU A 1 91 ? -4.797 -4.098 -0.595 1.00 95.94 91 LEU A N 1
ATOM 683 C CA . LEU A 1 91 ? -3.781 -3.064 -0.706 1.00 95.94 91 LEU A CA 1
ATOM 684 C C . LEU A 1 91 ? -3.746 -2.559 -2.152 1.00 95.94 91 LEU A C 1
ATOM 686 O O . LEU A 1 91 ? -3.269 -3.249 -3.052 1.00 95.94 91 LEU A O 1
ATOM 690 N N . MET A 1 92 ? -4.282 -1.370 -2.382 1.00 94.44 92 MET A N 1
ATOM 691 C CA . MET A 1 92 ? -4.379 -0.765 -3.709 1.00 94.44 92 MET A CA 1
ATOM 692 C C . MET A 1 92 ? -3.180 0.155 -3.918 1.00 94.44 92 MET A C 1
ATOM 694 O O . MET A 1 92 ? -2.912 0.988 -3.052 1.00 94.44 92 MET A O 1
ATOM 698 N N . ALA A 1 93 ? -2.435 -0.032 -5.010 1.00 92.69 93 ALA A N 1
ATOM 699 C CA . ALA A 1 93 ? -1.217 0.733 -5.301 1.00 92.69 93 ALA A CA 1
ATOM 700 C C . ALA A 1 93 ? -0.300 0.879 -4.069 1.00 92.69 93 ALA A C 1
ATOM 702 O O . ALA A 1 93 ? -0.016 1.966 -3.573 1.00 92.69 93 ALA A O 1
ATOM 703 N N . SER A 1 94 ? 0.045 -0.257 -3.463 1.00 93.25 94 SER A N 1
ATOM 704 C CA . SER A 1 94 ? 0.594 -0.293 -2.109 1.00 93.25 94 SER A CA 1
ATOM 705 C C . SER A 1 94 ? 2.095 -0.034 -2.060 1.00 93.25 94 SER A C 1
ATOM 707 O O . SER A 1 94 ? 2.868 -0.789 -2.641 1.00 93.25 94 SER A O 1
ATOM 709 N N . ALA A 1 95 ? 2.511 0.904 -1.207 1.00 92.81 95 ALA A N 1
ATOM 710 C CA . ALA A 1 95 ? 3.923 1.157 -0.908 1.00 92.81 95 ALA A CA 1
ATOM 711 C C . ALA A 1 95 ? 4.529 0.173 0.115 1.00 92.81 95 ALA A C 1
ATOM 713 O O . ALA A 1 95 ? 5.532 0.475 0.755 1.00 92.81 95 ALA A O 1
ATOM 714 N N . ALA A 1 96 ? 3.922 -1.002 0.326 1.00 93.69 96 ALA A N 1
ATOM 715 C CA . ALA A 1 96 ? 4.437 -1.972 1.290 1.00 93.69 96 ALA A CA 1
ATOM 716 C C . ALA A 1 96 ? 5.822 -2.512 0.890 1.00 93.69 96 ALA A C 1
ATOM 718 O O . ALA A 1 96 ? 6.631 -2.751 1.773 1.00 93.69 96 ALA A O 1
ATOM 719 N N . GLY A 1 97 ? 6.134 -2.636 -0.405 1.00 90.38 97 GLY A N 1
ATOM 720 C CA . GLY A 1 97 ? 7.496 -2.942 -0.870 1.00 90.38 97 GLY A CA 1
ATOM 721 C C . GLY A 1 97 ? 8.436 -1.732 -0.959 1.00 90.38 97 GLY A C 1
ATOM 722 O O . GLY A 1 97 ? 9.602 -1.910 -1.319 1.00 90.38 97 GLY A O 1
ATOM 723 N N . GLY A 1 98 ? 7.934 -0.542 -0.615 1.00 89.69 98 GLY A N 1
ATOM 724 C CA . GLY A 1 98 ? 8.604 0.754 -0.702 1.00 89.69 98 GLY A CA 1
ATOM 725 C C . GLY A 1 98 ? 8.285 1.538 -1.973 1.00 89.69 98 GLY A C 1
ATOM 726 O O . GLY A 1 98 ? 7.522 1.076 -2.817 1.00 89.69 98 GLY A O 1
ATOM 727 N N . SER A 1 99 ? 8.860 2.733 -2.082 1.00 87.00 99 SER A N 1
ATOM 728 C CA . SER A 1 99 ? 8.811 3.603 -3.256 1.00 87.00 99 SER A CA 1
ATOM 729 C C . SER A 1 99 ? 10.214 4.085 -3.589 1.00 87.00 99 SER A C 1
ATOM 731 O O . SER A 1 99 ? 10.893 4.671 -2.748 1.00 87.00 99 SER A O 1
ATOM 733 N N . GLU A 1 100 ? 10.621 3.880 -4.834 1.00 86.12 100 GLU A N 1
ATOM 734 C CA . GLU A 1 100 ? 11.864 4.410 -5.391 1.00 86.12 100 GLU A CA 1
ATOM 735 C C . GLU A 1 100 ? 11.812 5.937 -5.481 1.00 86.12 100 GLU A C 1
ATOM 737 O O . GLU A 1 100 ? 12.841 6.597 -5.383 1.00 86.12 100 GLU A O 1
ATOM 742 N N . LEU A 1 101 ? 10.609 6.515 -5.582 1.00 79.81 101 LEU A N 1
ATOM 743 C CA . LEU A 1 101 ? 10.432 7.959 -5.499 1.00 79.81 101 LEU A CA 1
ATOM 744 C C . LEU A 1 101 ? 10.846 8.474 -4.115 1.00 79.81 101 LEU A C 1
ATOM 746 O O . LEU A 1 101 ? 11.542 9.475 -4.025 1.00 79.81 101 LEU A O 1
ATOM 750 N N . ALA A 1 102 ? 10.503 7.759 -3.040 1.00 77.88 102 ALA A N 1
ATOM 751 C CA . ALA A 1 102 ? 10.900 8.127 -1.678 1.00 77.88 102 ALA A CA 1
ATOM 752 C C . ALA A 1 102 ? 12.402 7.919 -1.386 1.00 77.88 102 ALA A C 1
ATOM 754 O O . ALA A 1 102 ? 12.902 8.432 -0.389 1.00 77.88 102 ALA A O 1
ATOM 755 N N . ASP A 1 103 ? 13.142 7.212 -2.251 1.00 77.38 103 ASP A N 1
ATOM 756 C CA . ASP A 1 103 ? 14.609 7.134 -2.169 1.00 77.38 103 ASP A CA 1
ATOM 757 C C . ASP A 1 103 ? 15.294 8.414 -2.700 1.00 77.38 103 ASP A C 1
ATOM 759 O O . ASP A 1 103 ? 16.508 8.589 -2.548 1.00 77.38 103 ASP A O 1
ATOM 763 N N . ILE A 1 104 ? 14.538 9.318 -3.333 1.00 72.75 104 ILE A N 1
ATOM 764 C CA . ILE A 1 104 ? 15.042 10.553 -3.938 1.00 72.75 104 ILE A CA 1
ATOM 765 C C . ILE A 1 104 ? 14.802 11.740 -3.006 1.00 72.75 104 ILE A C 1
ATOM 767 O O . ILE A 1 104 ? 13.814 11.826 -2.285 1.00 72.75 104 ILE A O 1
ATOM 771 N N . SER A 1 105 ? 15.735 12.694 -3.030 1.00 61.19 105 SER A N 1
ATOM 772 C CA . SER A 1 105 ? 15.683 13.893 -2.195 1.00 61.19 105 SER A CA 1
ATOM 773 C C . SER A 1 105 ? 14.369 14.673 -2.346 1.00 61.19 105 SER A C 1
ATOM 775 O O . SER A 1 105 ? 13.979 15.064 -3.448 1.00 61.19 105 SER A O 1
ATOM 777 N N . THR A 1 106 ? 13.775 15.016 -1.205 1.00 64.75 106 THR A N 1
ATOM 778 C CA . THR A 1 106 ? 12.598 15.888 -1.059 1.00 64.75 106 THR A CA 1
ATOM 779 C C . THR A 1 106 ? 12.757 17.240 -1.761 1.00 64.75 106 THR A C 1
ATOM 781 O O . THR A 1 106 ? 11.817 17.736 -2.372 1.00 64.75 106 THR A O 1
ATOM 784 N N . SER A 1 107 ? 13.963 17.819 -1.765 1.00 53.56 107 SER A N 1
ATOM 785 C CA . SER A 1 107 ? 14.264 19.072 -2.476 1.00 53.56 107 SER A CA 1
ATOM 786 C C . SER A 1 107 ? 14.144 18.939 -3.996 1.00 53.56 107 SER A C 1
ATOM 788 O O . SER A 1 107 ? 13.773 19.890 -4.680 1.00 53.56 107 SER A O 1
ATOM 790 N N . TYR A 1 108 ? 14.475 17.766 -4.535 1.00 50.88 108 TYR A N 1
ATOM 791 C CA . TYR A 1 108 ? 14.412 17.491 -5.967 1.00 50.88 108 TYR A CA 1
ATOM 792 C C . TYR A 1 108 ? 12.975 17.191 -6.414 1.00 50.88 108 TYR A C 1
ATOM 794 O O . TYR A 1 108 ? 12.525 17.685 -7.446 1.00 50.88 108 TYR A O 1
ATOM 802 N N . LEU A 1 109 ? 12.223 16.461 -5.590 1.00 62.06 109 LEU A N 1
ATOM 803 C CA . LEU A 1 109 ? 10.800 16.195 -5.808 1.00 62.06 109 LEU A CA 1
ATOM 804 C C . LEU A 1 109 ? 9.946 17.460 -5.655 1.00 62.06 109 LEU A C 1
ATOM 806 O O . LEU A 1 109 ? 9.077 17.714 -6.488 1.00 62.06 109 LEU A O 1
ATOM 810 N N . GLY A 1 110 ? 10.274 18.320 -4.689 1.00 57.31 110 GLY A N 1
ATOM 811 C CA . GLY A 1 110 ? 9.663 19.640 -4.541 1.00 57.31 110 GLY A CA 1
ATOM 812 C C . GLY A 1 110 ? 9.912 20.563 -5.741 1.00 57.31 110 GLY A C 1
ATOM 813 O O . GLY A 1 110 ? 9.022 21.322 -6.116 1.00 57.31 110 GLY A O 1
ATOM 814 N N . TRP A 1 111 ? 11.072 20.465 -6.411 1.00 43.78 111 TRP A N 1
ATOM 815 C CA . TRP A 1 111 ? 11.337 21.195 -7.665 1.00 43.78 111 TRP A CA 1
ATOM 816 C C . TRP A 1 111 ? 10.431 20.741 -8.824 1.00 43.78 111 TRP A C 1
ATOM 818 O O . TRP A 1 111 ? 10.062 21.556 -9.668 1.00 43.78 111 TRP A O 1
ATOM 828 N N . LEU A 1 112 ? 10.027 19.467 -8.838 1.00 49.50 112 LEU A N 1
ATOM 829 C CA . LEU A 1 112 ? 9.074 18.902 -9.800 1.00 49.50 112 LEU A CA 1
ATOM 830 C C . LEU A 1 112 ? 7.598 19.120 -9.401 1.00 49.50 112 LEU A C 1
ATOM 832 O O . LEU A 1 112 ? 6.704 18.730 -10.150 1.00 49.50 112 LEU A O 1
ATOM 836 N N . GLY A 1 113 ? 7.332 19.754 -8.252 1.00 49.69 113 GLY A N 1
ATOM 837 C CA . GLY A 1 113 ? 5.979 20.020 -7.752 1.00 49.69 113 GLY A CA 1
ATOM 838 C C . GLY A 1 113 ? 5.338 18.861 -6.983 1.00 49.69 113 GLY A C 1
ATOM 839 O O . GLY A 1 113 ? 4.120 18.855 -6.813 1.00 49.69 113 GLY A O 1
ATOM 840 N N . PHE A 1 114 ? 6.127 17.886 -6.523 1.00 59.69 114 PHE A N 1
ATOM 841 C CA . PHE A 1 114 ? 5.651 16.825 -5.638 1.00 59.69 114 PHE A CA 1
ATOM 842 C C . PHE A 1 114 ? 5.793 17.250 -4.178 1.00 59.69 114 PHE A C 1
ATOM 844 O O . PHE A 1 114 ? 6.905 17.455 -3.687 1.00 59.69 114 PHE A O 1
ATOM 851 N N . ASP A 1 115 ? 4.667 17.331 -3.471 1.00 57.22 115 ASP A N 1
ATOM 852 C CA . ASP A 1 115 ? 4.658 17.535 -2.025 1.00 57.22 115 ASP A CA 1
ATOM 853 C C . ASP A 1 115 ? 5.086 16.240 -1.324 1.00 57.22 115 ASP A C 1
ATOM 855 O O . ASP A 1 115 ? 4.275 15.366 -1.011 1.00 57.22 115 ASP A O 1
ATOM 859 N N . THR A 1 116 ? 6.387 16.101 -1.083 1.00 59.56 116 THR A N 1
ATOM 860 C CA . THR A 1 116 ? 6.911 15.091 -0.162 1.00 59.56 116 THR A CA 1
ATOM 861 C C . THR A 1 116 ? 6.744 15.589 1.263 1.00 59.56 116 THR A C 1
ATOM 863 O O . THR A 1 116 ? 7.108 16.729 1.562 1.00 59.56 116 THR A O 1
ATOM 866 N N . LEU A 1 117 ? 6.235 14.744 2.160 1.00 58.44 117 LEU A N 1
ATOM 867 C CA . LEU A 1 117 ? 6.100 15.120 3.569 1.00 58.44 117 LEU A CA 1
ATOM 868 C C . LEU A 1 117 ? 7.470 15.306 4.239 1.00 58.44 117 LEU A C 1
ATOM 870 O O . LEU A 1 117 ? 7.564 16.039 5.225 1.00 58.44 117 LEU A O 1
ATOM 874 N N . GLY A 1 118 ? 8.526 14.718 3.672 1.00 63.25 118 GLY A N 1
ATOM 875 C CA . GLY A 1 118 ? 9.873 14.790 4.201 1.00 63.25 118 GLY A CA 1
ATOM 876 C C . GLY A 1 118 ? 10.042 14.009 5.496 1.00 63.25 118 GLY A C 1
ATOM 877 O O . GLY A 1 118 ? 9.088 13.599 6.159 1.00 63.25 118 GLY A O 1
ATOM 878 N N . GLY A 1 119 ? 11.301 13.809 5.877 1.00 77.19 119 GLY A N 1
ATOM 879 C CA . GLY A 1 119 ? 11.647 13.203 7.158 1.00 77.19 119 GLY A CA 1
ATOM 880 C C . GLY A 1 119 ? 11.233 11.736 7.265 1.00 77.19 119 GLY A C 1
ATOM 881 O O . GLY A 1 119 ? 11.350 10.959 6.324 1.00 77.19 119 GLY A O 1
ATOM 882 N N . GLU A 1 120 ? 10.767 11.343 8.446 1.00 83.94 120 GLU A N 1
ATOM 883 C CA . GLU A 1 120 ? 10.706 9.933 8.832 1.00 83.94 120 GLU A CA 1
ATOM 884 C C . GLU A 1 120 ? 9.627 9.116 8.106 1.00 83.94 120 GLU A C 1
ATOM 886 O O . GLU A 1 120 ? 9.716 7.885 8.059 1.00 83.94 120 GLU A O 1
ATOM 891 N N . LEU A 1 121 ? 8.606 9.759 7.522 1.00 85.25 121 LEU A N 1
ATOM 892 C CA . LEU A 1 121 ? 7.653 9.050 6.665 1.00 85.25 121 LEU A CA 1
ATOM 893 C C . LEU A 1 121 ? 8.286 8.667 5.331 1.00 85.25 121 LEU A C 1
ATOM 895 O O . LEU A 1 121 ? 8.116 7.526 4.911 1.00 85.25 121 LEU A O 1
ATOM 899 N N . ASP A 1 122 ? 9.022 9.577 4.700 1.00 84.31 122 ASP A N 1
ATOM 900 C CA . ASP A 1 122 ? 9.717 9.290 3.445 1.00 84.31 122 ASP A CA 1
ATOM 901 C C . ASP A 1 122 ? 10.792 8.229 3.687 1.00 84.31 122 ASP A C 1
ATOM 903 O O . ASP A 1 122 ? 10.848 7.243 2.958 1.00 84.31 122 ASP A O 1
ATOM 907 N N . ASP A 1 123 ? 11.526 8.324 4.802 1.00 86.19 123 ASP A N 1
ATOM 908 C CA . ASP A 1 123 ? 12.446 7.266 5.226 1.00 86.19 123 ASP A CA 1
ATOM 909 C C . ASP A 1 123 ? 11.722 5.930 5.420 1.00 86.19 123 ASP A C 1
ATOM 911 O O . ASP A 1 123 ? 12.239 4.892 5.014 1.00 86.19 123 ASP A O 1
ATOM 915 N N . SER A 1 124 ? 10.516 5.929 5.999 1.00 89.38 124 SER A N 1
ATOM 916 C CA . SER A 1 124 ? 9.716 4.709 6.163 1.00 89.38 124 SER A CA 1
ATOM 917 C C . SER A 1 124 ? 9.257 4.121 4.827 1.00 89.38 124 SER A C 1
ATOM 919 O O . SER A 1 124 ? 9.207 2.900 4.695 1.00 89.38 124 SER A O 1
ATOM 921 N N . VAL A 1 125 ? 8.887 4.976 3.870 1.00 89.75 125 VAL A N 1
ATOM 922 C CA . VAL A 1 125 ? 8.331 4.609 2.556 1.00 89.75 125 VAL A CA 1
ATOM 923 C C . VAL A 1 125 ? 9.424 4.298 1.532 1.00 89.75 125 VAL A C 1
ATOM 925 O O . VAL A 1 125 ? 9.152 3.583 0.570 1.00 89.75 125 VAL A O 1
ATOM 928 N N . SER A 1 126 ? 10.654 4.762 1.750 1.00 89.69 126 SER A N 1
ATOM 929 C CA . SER A 1 126 ? 11.840 4.417 0.959 1.00 89.69 126 SER A CA 1
ATOM 930 C C . SER A 1 126 ? 11.946 2.901 0.756 1.00 89.69 126 SER A C 1
ATOM 932 O O . SER A 1 126 ? 11.511 2.111 1.608 1.00 89.69 126 SER A O 1
ATOM 934 N N . THR A 1 127 ? 12.538 2.447 -0.351 1.00 89.44 127 THR A N 1
ATOM 935 C CA . THR A 1 127 ? 12.680 0.999 -0.602 1.00 89.44 127 THR A CA 1
ATOM 936 C C . THR A 1 127 ? 13.439 0.319 0.528 1.00 89.44 127 THR A C 1
ATOM 938 O O . THR A 1 127 ? 13.109 -0.795 0.940 1.00 89.44 127 THR A O 1
ATOM 941 N N . ARG A 1 128 ? 14.422 1.009 1.106 1.00 89.38 128 ARG A N 1
ATOM 942 C CA . ARG A 1 128 ? 15.160 0.520 2.266 1.00 89.38 128 ARG A CA 1
ATOM 943 C C . ARG A 1 128 ? 14.291 0.465 3.520 1.00 89.38 128 ARG A C 1
ATOM 945 O O . ARG A 1 128 ? 14.353 -0.536 4.236 1.00 89.38 128 ARG A O 1
ATOM 952 N N . GLY A 1 129 ? 13.549 1.521 3.827 1.00 90.25 129 GLY A N 1
ATOM 953 C CA . GLY A 1 129 ? 12.759 1.625 5.051 1.00 90.25 129 GLY A CA 1
ATOM 954 C C . GLY A 1 129 ? 11.578 0.671 5.072 1.00 90.25 129 GLY A C 1
ATOM 955 O O . GLY A 1 129 ? 11.354 0.003 6.080 1.00 90.25 129 GLY A O 1
ATOM 956 N N . ALA A 1 130 ? 10.874 0.532 3.952 1.00 92.56 130 ALA A N 1
ATOM 957 C CA . ALA A 1 130 ? 9.732 -0.364 3.846 1.00 92.56 130 ALA A CA 1
ATOM 958 C C . ALA A 1 130 ? 10.169 -1.829 3.978 1.00 92.56 130 ALA A C 1
ATOM 960 O O . ALA A 1 130 ? 9.654 -2.554 4.827 1.00 92.56 130 ALA A O 1
ATOM 961 N N . ARG A 1 131 ? 11.193 -2.239 3.213 1.00 92.94 131 ARG A N 1
ATOM 962 C CA . ARG A 1 131 ? 11.659 -3.638 3.154 1.00 92.94 131 ARG A CA 1
ATOM 963 C C . ARG A 1 131 ? 12.353 -4.118 4.427 1.00 92.94 131 ARG A C 1
ATOM 965 O O . ARG A 1 131 ? 12.331 -5.311 4.722 1.00 92.94 131 ARG A O 1
ATOM 972 N N . ASN A 1 132 ? 12.996 -3.207 5.160 1.00 93.38 132 ASN A N 1
ATOM 973 C CA . ASN A 1 132 ? 13.675 -3.527 6.420 1.00 93.38 132 ASN A CA 1
ATOM 974 C C . ASN A 1 132 ? 12.826 -3.224 7.659 1.00 93.38 132 ASN A C 1
ATOM 976 O O . ASN A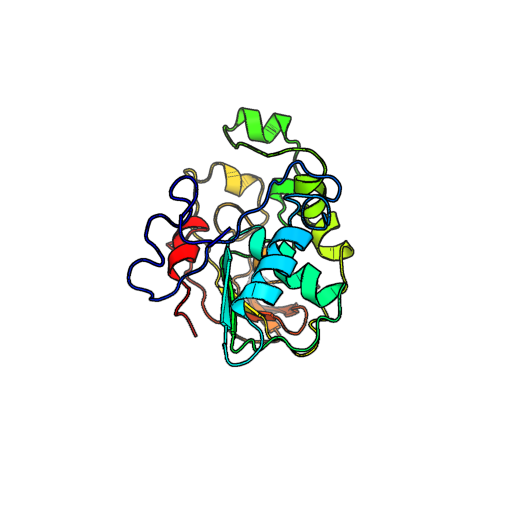 1 132 ? 13.185 -3.655 8.754 1.00 93.38 132 ASN A O 1
ATOM 980 N N . GLY A 1 133 ? 11.729 -2.480 7.516 1.00 92.69 133 GLY A N 1
ATOM 981 C CA . GLY A 1 133 ? 10.933 -2.026 8.650 1.00 92.69 133 GLY A CA 1
ATOM 982 C C . GLY A 1 133 ? 10.137 -3.137 9.324 1.00 92.69 133 GLY A C 1
ATOM 983 O O . GLY A 1 133 ? 9.803 -3.012 10.499 1.00 92.69 133 GLY A O 1
ATOM 984 N N . PHE A 1 134 ? 9.857 -4.241 8.625 1.00 95.25 134 PHE A N 1
ATOM 985 C CA . PHE A 1 134 ? 9.233 -5.428 9.205 1.00 95.25 134 PHE A CA 1
ATOM 986 C C . PHE A 1 134 ? 9.517 -6.690 8.384 1.00 95.25 134 PHE A C 1
ATOM 988 O O . PHE A 1 134 ? 9.910 -6.646 7.222 1.00 95.25 134 PHE A O 1
ATOM 995 N N . ASN A 1 135 ? 9.283 -7.857 8.988 1.00 94.56 135 ASN A N 1
ATOM 996 C CA . ASN A 1 135 ? 9.347 -9.116 8.258 1.00 94.56 135 ASN A CA 1
ATOM 997 C C . ASN A 1 135 ? 8.061 -9.315 7.440 1.00 94.56 135 ASN A C 1
ATOM 999 O O . ASN A 1 135 ? 7.033 -9.710 7.989 1.00 94.56 135 ASN A O 1
ATOM 1003 N N . HIS A 1 136 ? 8.135 -9.107 6.126 1.00 93.88 136 HIS A N 1
ATOM 1004 C CA . HIS A 1 136 ? 7.008 -9.257 5.196 1.00 93.88 136 HIS A CA 1
ATOM 1005 C C . HIS A 1 136 ? 6.372 -10.655 5.169 1.00 93.88 136 HIS A C 1
ATOM 1007 O O . HIS A 1 136 ? 5.215 -10.785 4.775 1.00 93.88 136 HIS A O 1
ATOM 1013 N N . TYR A 1 137 ? 7.087 -11.689 5.630 1.00 92.75 137 TYR A N 1
ATOM 1014 C CA . TYR A 1 137 ? 6.542 -13.043 5.782 1.00 92.75 137 TYR A CA 1
ATOM 1015 C C . TYR A 1 137 ? 5.638 -13.205 7.008 1.00 92.75 137 TYR A C 1
ATOM 1017 O O . TYR A 1 137 ? 4.986 -14.236 7.184 1.00 92.75 137 TYR A O 1
ATOM 1025 N N . GLN A 1 138 ? 5.593 -12.200 7.880 1.00 93.25 138 GLN A N 1
ATOM 1026 C CA . GLN A 1 138 ? 4.766 -12.199 9.072 1.00 93.25 138 GLN A CA 1
ATOM 1027 C C . GLN A 1 138 ? 3.511 -11.367 8.822 1.00 93.25 138 GLN A C 1
ATOM 1029 O O . GLN A 1 138 ? 3.539 -10.148 8.813 1.00 93.25 138 GLN A O 1
ATOM 1034 N N . SER A 1 139 ? 2.376 -12.037 8.648 1.00 92.06 139 SER A N 1
ATOM 1035 C CA . SER A 1 139 ? 1.072 -11.373 8.508 1.00 92.06 139 SER A CA 1
ATOM 1036 C C . SER A 1 139 ? 0.067 -11.770 9.580 1.00 92.06 139 SER A C 1
ATOM 1038 O O . SER A 1 139 ? -1.087 -11.359 9.529 1.00 92.06 139 SER A O 1
ATOM 1040 N N . ARG A 1 140 ? 0.470 -12.640 10.516 1.00 93.44 140 ARG A N 1
ATOM 1041 C CA . ARG A 1 140 ? -0.407 -13.220 11.553 1.00 93.44 140 ARG A CA 1
ATOM 1042 C C . ARG A 1 140 ? -1.649 -13.893 10.956 1.00 93.44 140 ARG A C 1
ATOM 1044 O O . ARG A 1 140 ? -2.764 -13.722 11.437 1.00 93.44 140 ARG A O 1
ATOM 1051 N N . GLY A 1 141 ? -1.439 -14.648 9.876 1.00 90.75 141 GLY A N 1
ATOM 1052 C CA . GLY A 1 141 ? -2.491 -15.403 9.191 1.00 90.75 141 GLY A CA 1
ATOM 1053 C C . GLY A 1 141 ? -3.363 -14.562 8.257 1.00 90.75 141 GLY A C 1
ATOM 1054 O O . GLY A 1 141 ? -4.377 -15.051 7.766 1.00 90.75 141 GLY A O 1
ATOM 1055 N N . ARG A 1 142 ? -2.999 -13.301 7.997 1.00 94.12 142 ARG A N 1
ATOM 1056 C CA . ARG A 1 142 ? -3.696 -12.455 7.023 1.00 94.12 142 ARG A CA 1
ATOM 1057 C C . ARG A 1 142 ? -3.139 -12.674 5.619 1.00 94.12 142 ARG A C 1
ATOM 1059 O O . ARG A 1 142 ? -1.957 -12.949 5.456 1.00 94.12 142 ARG A O 1
ATOM 1066 N N . THR A 1 143 ? -3.996 -12.544 4.612 1.00 95.00 143 THR A N 1
ATOM 1067 C CA . THR A 1 143 ? -3.603 -12.492 3.195 1.00 95.00 143 THR A CA 1
ATOM 1068 C C . THR A 1 143 ? -3.772 -11.064 2.705 1.00 95.00 143 THR A C 1
ATOM 1070 O O . THR A 1 143 ? -4.776 -10.430 3.038 1.00 95.00 143 THR A O 1
ATOM 1073 N N . TYR A 1 144 ? -2.812 -10.567 1.930 1.00 95.81 144 TYR A N 1
ATOM 1074 C CA . TYR A 1 144 ? -2.845 -9.212 1.389 1.00 95.81 144 TYR A CA 1
ATOM 1075 C C . TYR A 1 144 ? -3.139 -9.261 -0.102 1.00 95.81 144 TYR A C 1
ATOM 1077 O O . TYR A 1 144 ? -2.295 -9.672 -0.894 1.00 95.81 144 TYR A O 1
ATOM 1085 N N . TYR A 1 145 ? -4.340 -8.847 -0.491 1.00 95.44 145 TYR A N 1
ATOM 1086 C CA . TYR A 1 145 ? -4.735 -8.818 -1.893 1.00 95.44 145 TYR A CA 1
ATOM 1087 C C . TYR A 1 145 ? -4.300 -7.495 -2.516 1.00 95.44 145 TYR A C 1
ATOM 1089 O O . TYR A 1 145 ? -4.755 -6.448 -2.077 1.00 95.44 145 TYR A O 1
ATOM 1097 N N . THR A 1 146 ? -3.420 -7.517 -3.509 1.00 94.31 146 THR A N 1
ATOM 1098 C CA . THR A 1 146 ? -2.855 -6.307 -4.110 1.00 94.31 146 THR A CA 1
ATOM 1099 C C . THR A 1 146 ? -3.447 -6.016 -5.481 1.00 94.31 146 THR A C 1
ATOM 1101 O O . THR A 1 146 ? -3.781 -6.938 -6.234 1.00 94.31 146 THR A O 1
ATOM 1104 N N . THR A 1 147 ? -3.571 -4.734 -5.813 1.00 93.88 147 THR A N 1
ATOM 1105 C CA . THR A 1 147 ? -3.866 -4.280 -7.178 1.00 93.88 147 THR A CA 1
ATOM 1106 C C . THR A 1 147 ? -2.766 -3.365 -7.683 1.00 93.88 147 THR A C 1
ATOM 1108 O O . THR A 1 147 ? -2.123 -2.671 -6.893 1.00 93.88 147 THR A O 1
ATOM 1111 N N . SER A 1 148 ? -2.524 -3.418 -8.992 1.00 89.94 148 SER A N 1
ATOM 1112 C CA . SER A 1 148 ? -1.410 -2.733 -9.641 1.00 89.94 148 SER A CA 1
ATOM 1113 C C . SER A 1 148 ? -1.807 -2.027 -10.927 1.00 89.94 148 SER A C 1
ATOM 1115 O O . SER A 1 148 ? -2.600 -2.561 -11.706 1.00 89.94 148 SER A O 1
ATOM 1117 N N . GLY A 1 149 ? -1.170 -0.890 -11.179 1.00 87.69 149 GLY A N 1
ATOM 1118 C CA . GLY A 1 149 ? -1.235 -0.134 -12.423 1.00 87.69 149 GLY A CA 1
ATOM 1119 C C . GLY A 1 149 ? 0.091 -0.138 -13.182 1.00 87.69 149 GLY A C 1
ATOM 1120 O O . GLY A 1 149 ? 1.105 -0.570 -12.645 1.00 87.69 149 GLY A O 1
ATOM 1121 N N . GLU A 1 150 ? 0.065 0.301 -14.439 1.00 88.19 150 GLU A N 1
ATOM 1122 C CA . GLU A 1 150 ? 1.264 0.680 -15.215 1.00 88.19 150 GLU A CA 1
ATOM 1123 C C . GLU A 1 150 ? 1.071 2.034 -15.927 1.00 88.19 150 GLU A C 1
ATOM 1125 O O . GLU A 1 150 ? 1.767 2.344 -16.893 1.00 88.19 150 GLU A O 1
ATOM 1130 N N . GLY A 1 151 ? 0.024 2.774 -15.556 1.00 82.19 151 GLY A N 1
ATOM 1131 C CA . GLY A 1 151 ? -0.271 4.099 -16.088 1.00 82.19 151 GLY A CA 1
ATOM 1132 C C . GLY A 1 151 ? 0.401 5.174 -15.250 1.00 82.19 151 GLY A C 1
ATOM 1133 O O . GLY A 1 151 ? 0.668 4.960 -14.080 1.00 82.19 151 GLY A O 1
ATOM 1134 N N . SER A 1 152 ? 0.640 6.345 -15.825 1.00 78.00 152 SER A N 1
ATOM 1135 C CA . SER A 1 152 ? 1.270 7.450 -15.107 1.00 78.00 152 SER A CA 1
ATOM 1136 C C . SER A 1 152 ? 0.240 8.436 -14.568 1.00 78.00 152 SER A C 1
ATOM 1138 O O . SER A 1 152 ? -0.602 8.945 -15.310 1.00 78.00 152 SER A O 1
ATOM 1140 N N . ASP A 1 153 ? 0.397 8.791 -13.297 1.00 69.31 153 ASP A N 1
ATOM 1141 C CA . ASP A 1 153 ? -0.051 10.081 -12.785 1.00 69.31 153 ASP A CA 1
ATOM 1142 C C . ASP A 1 153 ? 1.025 11.151 -13.049 1.00 69.31 153 ASP A C 1
ATOM 1144 O O . ASP A 1 153 ? 2.216 10.847 -13.127 1.00 69.31 153 ASP A O 1
ATOM 1148 N N . TYR A 1 154 ? 0.619 12.420 -13.178 1.00 65.06 154 TYR A N 1
ATOM 1149 C CA . TYR A 1 154 ? 1.524 13.575 -13.341 1.00 65.06 154 TYR A CA 1
ATOM 1150 C C . TYR A 1 154 ? 2.266 13.683 -14.687 1.00 65.06 154 TYR A C 1
ATOM 1152 O O . TYR A 1 154 ? 3.407 14.137 -14.734 1.00 65.06 154 TYR A O 1
ATOM 1160 N N . LEU A 1 155 ? 1.622 13.327 -15.806 1.00 64.50 155 LEU A N 1
ATOM 1161 C CA . LEU A 1 155 ? 2.172 13.512 -17.165 1.00 64.50 155 LEU A CA 1
ATOM 1162 C C . LEU A 1 155 ? 3.553 12.846 -17.378 1.00 64.50 155 LEU A C 1
ATOM 1164 O O . LEU A 1 155 ? 4.386 13.371 -18.116 1.00 64.50 155 LEU A O 1
ATOM 1168 N N . ASN A 1 156 ? 3.797 11.690 -16.753 1.00 65.75 156 ASN A N 1
ATOM 1169 C CA . ASN A 1 156 ? 5.073 10.957 -16.745 1.00 65.75 156 ASN A CA 1
ATOM 1170 C C . ASN A 1 156 ? 6.245 11.708 -16.090 1.00 65.75 156 ASN A C 1
ATOM 1172 O O . ASN A 1 156 ? 7.401 11.372 -16.338 1.00 65.75 156 ASN A O 1
ATOM 1176 N N . ALA A 1 157 ? 5.984 12.722 -15.258 1.00 61.25 157 ALA A N 1
ATOM 1177 C CA . ALA A 1 157 ? 7.046 13.490 -14.605 1.00 61.25 157 ALA A CA 1
ATOM 1178 C C . ALA A 1 157 ? 7.860 12.661 -13.591 1.00 61.25 157 ALA A C 1
ATOM 1180 O O . ALA A 1 157 ? 9.015 12.988 -13.325 1.00 61.25 157 ALA A O 1
ATOM 1181 N N . THR A 1 158 ? 7.282 11.589 -13.045 1.00 71.38 158 THR A N 1
ATOM 1182 C CA . THR A 1 158 ? 7.922 10.681 -12.078 1.00 71.38 158 THR A CA 1
ATOM 1183 C C . THR A 1 158 ? 8.586 9.465 -12.717 1.00 71.38 158 THR A C 1
ATOM 1185 O O . THR A 1 158 ? 9.559 8.958 -12.166 1.00 71.38 158 THR A O 1
ATOM 1188 N N . SER A 1 159 ? 8.111 9.005 -13.877 1.00 71.44 159 SER A N 1
ATOM 1189 C CA . SER A 1 159 ? 8.576 7.766 -14.516 1.00 71.44 159 SER A CA 1
ATOM 1190 C C . SER A 1 159 ? 10.094 7.698 -14.767 1.00 71.44 159 SER A C 1
ATOM 1192 O O . SER A 1 159 ? 10.655 6.621 -14.597 1.00 71.44 159 SER A O 1
ATOM 1194 N N . PRO A 1 160 ? 10.831 8.794 -15.068 1.00 73.56 160 PRO A N 1
ATOM 1195 C C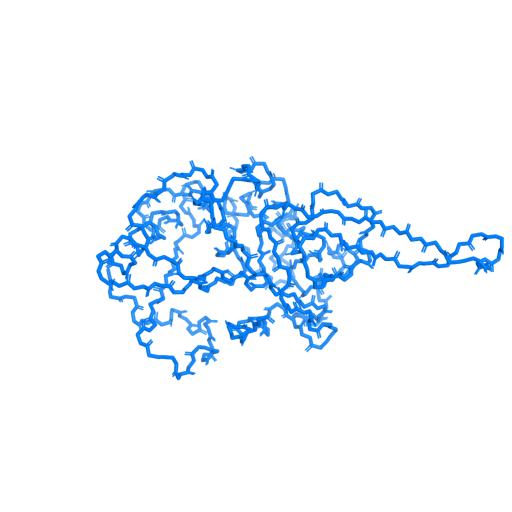A . PRO A 1 160 ? 12.298 8.747 -15.166 1.00 73.56 160 PRO A CA 1
ATOM 1196 C C . PRO A 1 160 ? 13.021 8.298 -13.885 1.00 73.56 160 PRO A C 1
ATOM 1198 O O . PRO A 1 160 ? 14.194 7.929 -13.939 1.00 73.56 160 PRO A O 1
ATOM 1201 N N . PHE A 1 161 ? 12.343 8.355 -12.740 1.00 77.19 161 PHE A N 1
ATOM 1202 C CA . PHE A 1 161 ? 12.869 8.001 -11.424 1.00 77.19 161 PHE A CA 1
ATOM 1203 C C . PHE A 1 161 ? 12.432 6.616 -10.951 1.00 77.19 161 PHE A C 1
ATOM 1205 O O . PHE A 1 161 ? 12.952 6.114 -9.955 1.00 77.19 161 PHE A O 1
ATOM 1212 N N . LEU A 1 162 ? 11.486 6.003 -11.658 1.00 76.50 162 LEU A N 1
ATOM 1213 C CA . LEU A 1 162 ? 10.909 4.715 -11.319 1.00 76.50 162 LEU A CA 1
ATOM 1214 C C . LEU A 1 162 ? 11.499 3.664 -12.271 1.00 76.50 162 LEU A C 1
ATOM 1216 O O . LEU A 1 162 ? 11.319 3.755 -13.484 1.00 76.50 162 LEU A O 1
ATOM 1220 N N . PRO A 1 163 ? 12.259 2.675 -11.770 1.00 81.00 163 PRO A N 1
ATOM 1221 C CA . PRO A 1 163 ? 12.868 1.681 -12.637 1.00 81.00 163 PRO A CA 1
ATOM 1222 C C . PRO A 1 163 ? 11.819 0.786 -13.305 1.00 81.00 163 PRO A C 1
ATOM 1224 O O . PRO A 1 163 ? 11.089 0.054 -12.630 1.00 81.00 163 PRO A O 1
ATOM 1227 N N . GLY A 1 164 ? 11.832 0.779 -14.637 1.00 84.69 164 GLY A N 1
ATOM 1228 C CA . GLY A 1 164 ? 11.040 -0.120 -15.467 1.00 84.69 164 GLY A CA 1
ATOM 1229 C C . GLY A 1 164 ? 9.567 0.270 -15.524 1.00 84.69 164 GLY A C 1
ATOM 1230 O O . GLY A 1 164 ? 9.239 1.384 -15.913 1.00 84.69 164 GLY A O 1
ATOM 1231 N N . LYS A 1 165 ? 8.672 -0.669 -15.203 1.00 84.94 165 LYS A N 1
ATOM 1232 C CA . LYS A 1 165 ? 7.224 -0.407 -15.205 1.00 84.94 165 LYS A CA 1
ATOM 1233 C C . LYS A 1 165 ? 6.789 0.227 -13.890 1.00 84.94 165 LYS A C 1
ATOM 1235 O O . LYS A 1 165 ? 7.179 -0.267 -12.835 1.00 84.94 165 LYS A O 1
ATOM 1240 N N . ASP A 1 166 ? 5.917 1.224 -13.947 1.00 86.56 166 ASP A N 1
ATOM 1241 C CA . ASP A 1 166 ? 5.448 1.964 -12.777 1.00 86.56 166 ASP A CA 1
ATOM 1242 C C . ASP A 1 166 ? 4.001 2.442 -12.917 1.00 86.56 166 ASP A C 1
ATOM 1244 O O . ASP A 1 166 ? 3.476 2.524 -14.024 1.00 86.56 166 ASP A O 1
ATOM 1248 N N . ASP A 1 167 ? 3.363 2.759 -11.791 1.00 82.00 167 ASP A N 1
ATOM 1249 C CA . ASP A 1 167 ? 2.015 3.341 -11.742 1.00 82.00 167 ASP A CA 1
ATOM 1250 C C . ASP A 1 167 ? 2.018 4.884 -11.630 1.00 82.00 167 ASP A C 1
ATOM 1252 O O . ASP A 1 167 ? 1.014 5.497 -11.263 1.00 82.00 167 ASP A O 1
ATOM 1256 N N . GLY A 1 168 ? 3.149 5.531 -11.923 1.00 78.38 168 GLY A N 1
ATOM 1257 C CA . GLY A 1 168 ? 3.368 6.962 -11.745 1.00 78.38 168 GLY A CA 1
ATOM 1258 C C . GLY A 1 168 ? 3.844 7.367 -10.348 1.00 78.38 168 GLY A C 1
ATOM 1259 O O . GLY A 1 168 ? 4.194 8.531 -10.160 1.00 78.38 168 GLY A O 1
ATOM 1260 N N . VAL A 1 169 ? 3.893 6.463 -9.363 1.00 80.56 169 VAL A N 1
ATOM 1261 C CA . VAL A 1 169 ? 4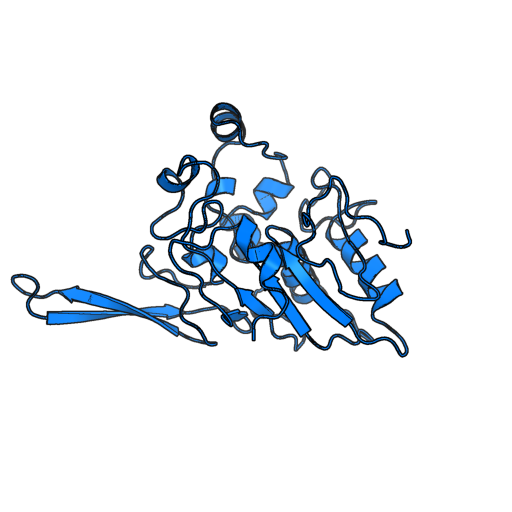.400 6.765 -8.004 1.00 80.56 169 VAL A CA 1
ATOM 1262 C C . VAL A 1 169 ? 5.289 5.646 -7.450 1.00 80.56 169 VAL A C 1
ATOM 1264 O O . VAL A 1 169 ? 6.228 5.899 -6.690 1.00 80.56 169 VAL A O 1
ATOM 1267 N N . LEU A 1 170 ? 5.002 4.400 -7.810 1.00 83.50 170 LEU A N 1
ATOM 1268 C CA . LEU A 1 170 ? 5.684 3.200 -7.347 1.00 83.50 170 LEU A CA 1
ATOM 1269 C C . LEU A 1 170 ? 6.165 2.391 -8.546 1.00 83.50 170 LEU A C 1
ATOM 1271 O O . LEU A 1 170 ? 5.379 2.085 -9.446 1.00 83.50 170 LEU A O 1
ATOM 1275 N N . ALA A 1 171 ? 7.427 1.956 -8.531 1.00 86.44 171 ALA A N 1
ATOM 1276 C CA . ALA A 1 171 ? 7.854 0.958 -9.494 1.00 86.44 171 ALA A CA 1
ATOM 1277 C C . ALA A 1 171 ? 7.164 -0.376 -9.186 1.00 86.44 171 ALA A C 1
ATOM 1279 O O . ALA A 1 171 ? 6.975 -0.771 -8.026 1.00 86.44 171 ALA A O 1
ATOM 1280 N N . ASN A 1 172 ? 6.816 -1.116 -10.235 1.00 85.62 172 ASN A N 1
ATOM 1281 C CA . ASN A 1 172 ? 6.048 -2.345 -10.117 1.00 85.62 172 ASN A CA 1
ATOM 1282 C C . ASN A 1 172 ? 6.732 -3.359 -9.217 1.00 85.62 172 ASN A C 1
ATOM 1284 O O . ASN A 1 172 ? 6.075 -3.997 -8.411 1.00 85.62 172 ASN A O 1
ATOM 1288 N N . HIS A 1 173 ? 8.048 -3.514 -9.283 1.00 83.75 173 HIS A N 1
ATOM 1289 C CA . HIS A 1 173 ? 8.723 -4.494 -8.441 1.00 83.75 173 HIS A CA 1
ATOM 1290 C C . HIS A 1 173 ? 8.535 -4.216 -6.930 1.00 83.75 173 HIS A C 1
ATOM 1292 O O . HIS A 1 173 ? 8.394 -5.161 -6.150 1.00 83.75 173 HIS A O 1
ATOM 1298 N N . SER A 1 174 ? 8.398 -2.955 -6.514 1.00 87.94 174 SER A N 1
ATOM 1299 C CA . SER A 1 174 ? 8.024 -2.609 -5.139 1.00 87.94 174 SER A CA 1
ATOM 1300 C C . SER A 1 174 ? 6.518 -2.728 -4.888 1.00 87.94 174 SER A C 1
ATOM 1302 O O . SER A 1 174 ? 6.103 -3.367 -3.917 1.00 87.94 174 SER A O 1
ATOM 1304 N N . LEU A 1 175 ? 5.680 -2.234 -5.801 1.00 87.81 175 LEU A N 1
ATOM 1305 C CA . LEU A 1 175 ? 4.217 -2.327 -5.707 1.00 87.81 175 LEU A CA 1
ATOM 1306 C C . LEU A 1 175 ? 3.712 -3.783 -5.664 1.00 87.81 175 LEU A C 1
ATOM 1308 O O . LEU A 1 175 ? 2.791 -4.135 -4.921 1.00 87.81 175 LEU A O 1
ATOM 1312 N N . CYS A 1 176 ? 4.336 -4.670 -6.438 1.00 87.81 176 CYS A N 1
ATOM 1313 C CA . CYS A 1 176 ? 4.028 -6.093 -6.493 1.00 87.81 176 CYS A CA 1
ATOM 1314 C C . CYS A 1 176 ? 4.582 -6.868 -5.285 1.00 87.81 176 CYS A C 1
ATOM 1316 O O . CYS A 1 176 ? 4.375 -8.082 -5.227 1.00 87.81 176 CYS A O 1
ATOM 1318 N N . ASN A 1 177 ? 5.262 -6.207 -4.335 1.00 88.75 177 ASN A N 1
ATOM 1319 C CA . ASN A 1 177 ? 5.827 -6.815 -3.127 1.00 88.75 177 ASN A CA 1
ATOM 1320 C C . ASN A 1 177 ? 6.842 -7.934 -3.444 1.00 88.75 177 ASN A C 1
ATOM 1322 O O . ASN A 1 177 ? 6.786 -9.033 -2.880 1.00 88.75 177 ASN A O 1
ATOM 1326 N N . VAL A 1 178 ? 7.740 -7.666 -4.399 1.00 86.44 178 VAL A N 1
ATOM 1327 C CA . VAL A 1 178 ? 8.775 -8.603 -4.854 1.00 86.44 178 VAL A CA 1
ATOM 1328 C C . VAL A 1 178 ? 9.977 -8.560 -3.913 1.00 86.44 178 VAL A C 1
ATOM 1330 O O . VAL A 1 178 ? 10.523 -7.501 -3.622 1.00 86.44 178 VAL A O 1
ATOM 1333 N N . ASN A 1 179 ? 10.422 -9.734 -3.468 1.00 84.00 179 ASN A N 1
ATOM 1334 C CA . ASN A 1 179 ? 11.572 -9.889 -2.576 1.00 84.00 179 ASN A CA 1
ATOM 1335 C C . ASN A 1 179 ? 12.910 -10.030 -3.323 1.00 84.00 179 ASN A C 1
ATOM 1337 O O . ASN A 1 179 ? 13.969 -9.847 -2.731 1.00 84.00 179 ASN A O 1
ATOM 1341 N N . THR A 1 180 ? 12.857 -10.369 -4.613 1.00 78.81 180 THR A N 1
ATOM 1342 C CA . THR A 1 180 ? 14.015 -10.593 -5.480 1.00 78.81 180 THR A CA 1
ATOM 1343 C C . THR A 1 180 ? 13.698 -10.032 -6.854 1.00 78.81 180 THR A C 1
ATOM 1345 O O . THR A 1 180 ? 12.887 -10.604 -7.583 1.00 78.81 180 THR A O 1
ATOM 1348 N N . VAL A 1 181 ? 14.329 -8.913 -7.201 1.00 77.00 181 VAL A N 1
ATOM 1349 C CA . VAL A 1 181 ? 14.147 -8.254 -8.495 1.00 77.00 181 VAL A CA 1
ATOM 1350 C C . VAL A 1 181 ? 15.131 -8.866 -9.480 1.00 77.00 181 VAL A C 1
ATOM 1352 O O . VAL A 1 181 ? 16.332 -8.620 -9.398 1.00 77.00 181 VAL A O 1
ATOM 1355 N N . LYS A 1 182 ? 14.630 -9.706 -10.386 1.00 81.31 182 LYS A N 1
ATOM 1356 C CA . LYS A 1 182 ? 15.420 -10.192 -11.526 1.00 81.31 182 LYS A CA 1
ATOM 1357 C C . LYS A 1 182 ? 15.473 -9.178 -12.653 1.00 81.31 182 LYS A C 1
ATOM 1359 O O . LYS A 1 182 ? 16.467 -9.108 -13.362 1.00 81.31 182 LYS A O 1
ATOM 1364 N N . ASP A 1 183 ? 14.401 -8.410 -12.782 1.00 81.00 183 ASP A N 1
ATOM 1365 C CA . ASP A 1 183 ? 14.222 -7.430 -13.828 1.00 81.00 183 ASP A CA 1
ATOM 1366 C C . ASP A 1 183 ? 13.188 -6.380 -13.404 1.00 81.00 183 ASP A C 1
ATOM 1368 O O . ASP A 1 183 ? 12.252 -6.690 -12.661 1.00 81.00 183 ASP A O 1
ATOM 1372 N N . VAL A 1 184 ? 13.373 -5.140 -13.859 1.00 81.25 184 VAL A N 1
ATOM 1373 C CA . VAL A 1 184 ? 12.511 -4.003 -13.501 1.00 81.25 184 VAL A CA 1
ATOM 1374 C C . VAL A 1 184 ? 11.368 -3.777 -14.501 1.00 81.25 184 VAL A C 1
ATOM 1376 O O . VAL A 1 184 ? 10.344 -3.201 -14.135 1.00 81.25 184 VAL A O 1
ATOM 1379 N N . ASP A 1 185 ? 11.457 -4.313 -15.722 1.00 83.56 185 ASP A N 1
ATOM 1380 C CA . ASP A 1 185 ? 10.427 -4.209 -16.768 1.00 83.56 185 ASP A CA 1
ATOM 1381 C C . ASP A 1 185 ? 9.334 -5.278 -16.599 1.00 83.56 185 ASP A C 1
ATOM 1383 O O . ASP A 1 185 ? 8.882 -5.923 -17.556 1.00 83.56 185 ASP A O 1
ATOM 1387 N N . GLN A 1 186 ? 8.901 -5.499 -15.359 1.00 82.69 186 GLN A N 1
ATOM 1388 C CA . GLN A 1 186 ? 8.014 -6.596 -15.019 1.00 82.69 186 GLN A CA 1
ATOM 1389 C C . GLN A 1 186 ? 6.644 -6.122 -14.532 1.00 82.69 186 GLN A C 1
ATOM 1391 O O . GLN A 1 186 ? 6.513 -5.362 -13.577 1.00 82.69 186 GLN A O 1
ATOM 1396 N N . SER A 1 187 ? 5.594 -6.620 -15.183 1.00 86.19 187 SER A N 1
ATOM 1397 C CA . SER A 1 187 ? 4.198 -6.433 -14.772 1.00 86.19 187 SER A CA 1
ATOM 1398 C C . SER A 1 187 ? 3.848 -7.300 -13.571 1.00 86.19 187 SER A C 1
ATOM 1400 O O . SER A 1 187 ? 4.225 -8.475 -13.554 1.00 86.19 187 SER A O 1
ATOM 1402 N N . CYS A 1 188 ? 3.039 -6.803 -12.626 1.00 86.31 188 CYS A N 1
ATOM 1403 C CA . CYS A 1 188 ? 2.493 -7.655 -11.566 1.00 86.31 188 CYS A CA 1
ATOM 1404 C C . CYS A 1 188 ? 1.592 -8.750 -12.156 1.00 86.31 188 CYS A C 1
ATOM 1406 O O . CYS A 1 188 ? 0.418 -8.531 -12.446 1.00 86.31 188 CYS A O 1
ATOM 1408 N N . THR A 1 189 ? 2.108 -9.969 -12.292 1.00 86.69 189 THR A N 1
ATOM 1409 C CA . THR A 1 189 ? 1.276 -11.110 -12.692 1.00 86.69 189 THR A CA 1
ATOM 1410 C C . THR A 1 189 ? 0.262 -11.428 -11.594 1.00 86.69 189 THR A C 1
ATOM 1412 O O . THR A 1 189 ? 0.591 -11.418 -10.407 1.00 86.69 189 THR A O 1
ATOM 1415 N N . ARG A 1 190 ? -0.986 -11.732 -11.946 1.00 89.75 190 ARG A N 1
ATOM 1416 C CA . ARG A 1 190 ? -1.981 -12.156 -10.946 1.00 89.75 190 ARG A CA 1
ATOM 1417 C C . ARG A 1 190 ? -1.537 -13.464 -10.280 1.00 89.75 190 ARG A C 1
ATOM 1419 O O . ARG A 1 190 ? -0.982 -14.330 -10.952 1.00 89.75 190 ARG A O 1
ATOM 1426 N N . GLY A 1 191 ? -1.776 -13.612 -8.977 1.00 87.69 191 GLY A N 1
ATOM 1427 C CA . GLY A 1 191 ? -1.389 -14.812 -8.222 1.00 87.69 191 GLY A CA 1
ATOM 1428 C C . GLY A 1 191 ? -0.450 -14.567 -7.036 1.00 87.69 191 GLY A C 1
ATOM 1429 O O . GLY A 1 191 ? -0.189 -13.428 -6.644 1.00 87.69 191 GLY A O 1
ATOM 1430 N N . ASN A 1 192 ? 0.054 -15.663 -6.457 1.00 74.31 192 ASN A N 1
ATOM 1431 C CA . ASN A 1 192 ? 0.648 -15.700 -5.112 1.00 74.31 192 ASN A CA 1
ATOM 1432 C C . ASN A 1 192 ? 2.165 -15.937 -5.030 1.00 74.31 192 ASN A C 1
ATOM 1434 O O . ASN A 1 192 ? 2.688 -15.939 -3.921 1.00 74.31 192 ASN A O 1
ATOM 1438 N N . GLY A 1 193 ? 2.867 -16.200 -6.136 1.00 72.06 193 GLY A N 1
ATOM 1439 C CA . GLY A 1 193 ? 4.195 -16.824 -6.022 1.00 72.06 193 GLY A CA 1
ATOM 1440 C C . GLY A 1 193 ? 5.253 -16.283 -6.962 1.00 72.06 193 GLY A C 1
ATOM 1441 O O . GLY A 1 193 ? 6.317 -15.858 -6.514 1.00 72.06 193 GLY A O 1
ATOM 1442 N N . THR A 1 194 ? 4.964 -16.288 -8.259 1.00 79.94 194 THR A N 1
ATOM 1443 C CA . THR A 1 194 ? 5.981 -16.015 -9.272 1.00 79.94 194 THR A CA 1
ATOM 1444 C C . THR A 1 194 ? 5.458 -15.039 -10.303 1.00 79.94 194 THR A C 1
ATOM 1446 O O . THR A 1 194 ? 4.386 -15.214 -10.888 1.00 79.94 194 THR A O 1
ATOM 1449 N N . MET A 1 195 ? 6.250 -14.002 -10.520 1.00 82.81 195 MET A N 1
ATOM 1450 C CA . MET A 1 195 ? 6.126 -13.137 -11.671 1.00 82.81 195 MET A CA 1
ATOM 1451 C C . MET A 1 195 ? 7.104 -13.646 -12.714 1.00 82.81 195 MET A C 1
ATOM 1453 O O . MET A 1 195 ? 8.305 -13.696 -12.452 1.00 82.81 195 MET A O 1
ATOM 1457 N N . THR A 1 196 ? 6.599 -14.001 -13.892 1.00 80.81 196 THR A N 1
ATOM 1458 C CA . THR A 1 196 ? 7.416 -14.474 -15.012 1.00 80.81 196 THR A CA 1
ATOM 1459 C C . THR A 1 196 ? 7.429 -13.418 -16.110 1.00 80.81 196 THR A C 1
ATOM 1461 O O . THR A 1 196 ? 6.368 -12.968 -16.541 1.00 80.81 196 THR A O 1
ATOM 1464 N N . ARG A 1 197 ? 8.620 -13.007 -16.551 1.00 83.69 197 ARG A N 1
ATOM 1465 C CA . ARG A 1 197 ? 8.830 -12.175 -17.746 1.00 83.69 197 ARG A CA 1
ATOM 1466 C C . ARG A 1 197 ? 9.406 -13.058 -18.844 1.00 83.69 197 ARG A C 1
ATOM 1468 O O . ARG A 1 197 ? 10.402 -13.729 -18.605 1.00 83.69 197 ARG A O 1
ATOM 1475 N N . SER A 1 198 ? 8.814 -13.033 -20.033 1.00 86.50 198 SER A N 1
ATOM 1476 C CA . SER A 1 198 ? 9.431 -13.575 -21.247 1.00 86.50 198 SER A CA 1
ATOM 1477 C C . SER A 1 198 ? 10.204 -12.478 -21.977 1.00 86.50 198 SER A C 1
ATOM 1479 O O . SER A 1 198 ? 9.692 -11.364 -22.107 1.00 86.50 198 SER A O 1
ATOM 1481 N N . TYR A 1 199 ? 11.388 -12.788 -22.492 1.00 86.44 199 TYR A N 1
ATOM 1482 C CA . TYR A 1 199 ? 12.192 -11.864 -23.294 1.00 86.44 199 TYR A CA 1
ATOM 1483 C C . TYR A 1 199 ? 12.946 -12.608 -24.394 1.00 86.44 199 TYR A C 1
ATOM 1485 O O . TYR A 1 199 ? 13.222 -13.803 -24.275 1.00 86.44 199 TYR A O 1
ATOM 1493 N N . SER A 1 200 ? 13.277 -11.901 -25.473 1.00 90.56 200 SER A N 1
ATOM 1494 C CA . SER A 1 200 ? 14.086 -12.476 -26.543 1.00 90.56 200 SER A CA 1
ATOM 1495 C C . SER A 1 200 ? 15.545 -12.588 -26.103 1.00 90.56 200 SER A C 1
ATOM 1497 O O . SER A 1 200 ? 16.093 -11.663 -25.505 1.00 90.56 200 SER A O 1
ATOM 1499 N N . CYS A 1 201 ? 16.185 -13.709 -26.404 1.00 91.25 201 CYS A N 1
ATOM 1500 C CA . CYS A 1 201 ? 17.563 -14.010 -26.029 1.00 91.25 201 CYS A CA 1
ATOM 1501 C C . CYS A 1 201 ? 18.251 -14.857 -27.115 1.00 91.25 201 CYS A C 1
ATOM 1503 O O . CYS A 1 201 ? 17.680 -15.111 -28.175 1.00 91.25 201 CYS A O 1
ATOM 1505 N N . GLY A 1 202 ? 19.496 -15.272 -26.874 1.00 90.62 202 GLY A N 1
ATOM 1506 C CA . GLY A 1 202 ? 20.261 -16.072 -27.834 1.00 90.62 202 GLY A CA 1
ATOM 1507 C C . GLY A 1 202 ? 20.834 -15.257 -29.000 1.00 90.62 202 GLY A C 1
ATOM 1508 O O . GLY A 1 202 ? 20.750 -14.026 -29.047 1.00 90.62 202 GLY A O 1
ATOM 1509 N N . TRP A 1 203 ? 21.473 -15.947 -29.947 1.00 89.94 203 TRP A N 1
ATOM 1510 C CA . TRP A 1 203 ? 22.117 -15.313 -31.102 1.00 89.94 203 TRP A CA 1
ATOM 1511 C C . TRP A 1 203 ? 21.061 -14.674 -32.014 1.00 89.94 203 TRP A C 1
ATOM 1513 O O . TRP A 1 203 ? 20.143 -15.353 -32.471 1.00 89.94 203 TRP A O 1
ATOM 1523 N N . PHE A 1 204 ? 21.176 -13.363 -32.249 1.00 88.81 204 PHE A N 1
ATOM 1524 C CA . PHE A 1 204 ? 20.160 -12.551 -32.934 1.00 88.81 204 PHE A CA 1
ATOM 1525 C C . PHE A 1 204 ? 18.742 -12.657 -32.340 1.00 88.81 204 PHE A C 1
ATOM 1527 O O . PHE A 1 204 ? 17.770 -12.546 -33.084 1.00 88.81 204 PHE A O 1
ATOM 1534 N N . TRP A 1 205 ? 18.607 -12.818 -31.014 1.00 91.62 205 TRP A N 1
ATOM 1535 C CA . TRP A 1 205 ? 17.297 -12.795 -30.335 1.00 91.62 205 TRP A CA 1
ATOM 1536 C C . TRP A 1 205 ? 16.352 -13.922 -30.792 1.00 91.62 205 TRP A C 1
ATOM 1538 O O . TRP A 1 205 ? 15.132 -13.756 -30.793 1.00 91.62 205 TRP A O 1
ATOM 1548 N N . SER A 1 206 ? 16.927 -15.043 -31.236 1.00 93.12 206 SER A N 1
ATOM 1549 C CA . SER A 1 206 ? 16.204 -16.172 -31.832 1.00 93.12 206 SER A CA 1
ATOM 1550 C C . SER A 1 206 ? 15.469 -17.052 -30.818 1.00 93.12 206 SER A C 1
ATOM 1552 O O . SER A 1 206 ? 14.552 -17.773 -31.209 1.00 93.12 206 SER A O 1
ATOM 1554 N N . ASP A 1 207 ? 15.813 -16.958 -29.532 1.00 94.69 207 ASP A N 1
ATOM 1555 C CA . ASP A 1 207 ? 15.223 -17.752 -28.457 1.00 94.69 207 ASP A CA 1
ATOM 1556 C C . ASP A 1 207 ? 14.308 -16.905 -27.560 1.00 94.69 207 ASP A C 1
ATOM 1558 O O . ASP A 1 207 ? 14.451 -15.686 -27.457 1.00 94.69 207 ASP A O 1
ATOM 1562 N N . THR A 1 208 ? 13.371 -17.556 -26.863 1.00 93.75 208 THR A N 1
ATOM 1563 C CA . THR A 1 208 ? 12.590 -16.939 -25.777 1.00 93.75 208 THR A CA 1
ATOM 1564 C C . THR A 1 208 ? 13.099 -17.442 -24.433 1.00 93.75 208 THR A C 1
ATOM 1566 O O . THR A 1 208 ? 12.975 -18.626 -24.117 1.00 93.75 208 THR A O 1
ATOM 1569 N N . CYS A 1 209 ? 13.636 -16.530 -23.632 1.00 91.12 209 CYS A N 1
ATOM 1570 C CA . CYS A 1 209 ? 14.063 -16.776 -22.264 1.00 91.12 209 CYS A CA 1
ATOM 1571 C C . CYS A 1 209 ? 13.016 -16.281 -21.267 1.00 91.12 209 CYS A C 1
ATOM 1573 O O . CYS A 1 209 ? 12.126 -15.495 -21.601 1.00 91.12 209 CYS A O 1
ATOM 1575 N N . TYR A 1 210 ? 13.145 -16.746 -20.024 1.00 87.62 210 TYR A N 1
ATOM 1576 C CA . TYR A 1 210 ? 12.238 -16.402 -18.940 1.00 87.62 210 TYR A CA 1
ATOM 1577 C C . TYR A 1 210 ? 13.007 -16.037 -17.679 1.00 87.62 210 TYR A C 1
ATOM 1579 O O . TYR A 1 210 ? 13.895 -16.779 -17.258 1.00 87.62 210 TYR A O 1
ATOM 1587 N N . ASP A 1 211 ? 12.598 -14.944 -17.045 1.00 86.44 211 ASP A N 1
ATOM 1588 C CA . ASP A 1 211 ? 13.034 -14.577 -15.703 1.00 86.44 211 ASP A CA 1
ATOM 1589 C C . ASP A 1 211 ? 11.872 -14.634 -14.719 1.00 86.44 211 ASP A C 1
ATOM 1591 O O . ASP A 1 211 ? 10.743 -14.248 -15.025 1.00 86.44 211 ASP A O 1
ATOM 1595 N N . ASN A 1 212 ? 12.174 -15.129 -13.519 1.00 85.69 212 ASN A N 1
ATOM 1596 C CA . ASN A 1 212 ? 11.211 -15.328 -12.447 1.00 85.69 212 ASN A CA 1
ATOM 1597 C C . ASN A 1 212 ? 11.579 -14.468 -11.240 1.00 85.69 212 ASN A C 1
ATOM 1599 O O . ASN A 1 212 ? 12.604 -14.716 -10.604 1.00 85.69 212 ASN A O 1
ATOM 1603 N N . SER A 1 213 ? 10.709 -13.523 -10.902 1.00 86.69 213 SER A N 1
ATOM 1604 C CA . SER A 1 213 ? 10.758 -12.760 -9.655 1.00 86.69 213 SER A CA 1
ATOM 1605 C C . SER A 1 213 ? 9.772 -13.349 -8.648 1.00 86.69 213 SER A C 1
ATOM 1607 O O . SER A 1 213 ? 8.710 -13.858 -9.024 1.00 86.69 213 SER A O 1
ATOM 1609 N N . TYR A 1 214 ? 10.109 -13.278 -7.362 1.00 86.69 214 TYR A N 1
ATOM 1610 C CA . TYR A 1 214 ? 9.327 -13.896 -6.288 1.00 86.69 214 TYR A CA 1
ATOM 1611 C C . TYR A 1 214 ? 8.760 -12.848 -5.343 1.00 86.69 214 TYR A C 1
ATOM 1613 O O . TYR A 1 214 ? 9.424 -11.866 -5.017 1.00 86.69 214 TYR A O 1
ATOM 1621 N N . ARG A 1 215 ? 7.532 -13.070 -4.879 1.00 87.88 215 ARG A N 1
ATOM 1622 C CA . ARG A 1 215 ? 6.875 -12.188 -3.910 1.00 87.88 215 ARG A CA 1
ATOM 1623 C C . ARG A 1 215 ? 7.136 -12.625 -2.482 1.00 87.88 215 ARG A C 1
ATOM 1625 O O . ARG A 1 215 ? 7.318 -13.812 -2.204 1.00 87.88 215 ARG A O 1
ATOM 1632 N N . TRP A 1 216 ? 7.052 -11.678 -1.555 1.00 90.44 216 TRP A N 1
ATOM 1633 C CA . TRP A 1 216 ? 6.787 -12.047 -0.172 1.00 90.44 216 TRP A CA 1
ATOM 1634 C C . TRP A 1 216 ? 5.429 -12.757 -0.090 1.00 90.44 216 TRP A C 1
ATOM 1636 O O . TRP A 1 216 ? 4.418 -12.288 -0.610 1.00 90.44 216 TRP A O 1
ATOM 1646 N N . THR A 1 217 ? 5.382 -13.900 0.589 1.00 87.44 217 THR A N 1
ATOM 1647 C CA . THR A 1 217 ? 4.106 -14.434 1.090 1.00 87.44 217 THR A CA 1
ATOM 1648 C C . THR A 1 217 ? 3.717 -13.578 2.294 1.00 87.44 217 THR A C 1
ATOM 1650 O O . THR A 1 217 ? 4.599 -13.327 3.106 1.00 87.44 217 THR A O 1
ATOM 1653 N N . PRO A 1 218 ? 2.463 -13.115 2.445 1.00 91.81 218 PRO A N 1
ATOM 1654 C CA . PRO A 1 218 ? 1.234 -13.621 1.823 1.00 91.81 218 PRO A CA 1
ATOM 1655 C C . PRO A 1 218 ? 0.596 -12.645 0.819 1.00 91.81 218 PRO A C 1
ATOM 1657 O O . PRO A 1 218 ? -0.629 -12.493 0.791 1.00 91.81 218 PRO A O 1
ATOM 1660 N N . TYR A 1 219 ? 1.405 -11.933 0.039 1.00 93.31 219 TYR A N 1
ATOM 1661 C CA . TYR A 1 219 ? 0.893 -10.972 -0.931 1.00 93.31 219 TYR A CA 1
ATOM 1662 C C . TYR A 1 219 ? 0.366 -11.692 -2.179 1.00 93.31 219 TYR A C 1
ATOM 1664 O O . TYR A 1 219 ? 1.011 -12.587 -2.725 1.00 93.31 219 TYR A O 1
ATOM 1672 N N . TYR A 1 220 ? -0.822 -11.297 -2.631 1.00 92.75 220 TYR A N 1
ATOM 1673 C CA . TYR A 1 220 ? -1.534 -11.907 -3.748 1.00 92.75 220 TYR A CA 1
ATOM 1674 C C . TYR A 1 220 ? -2.058 -10.834 -4.695 1.00 92.75 220 TYR A C 1
ATOM 1676 O O . TYR A 1 220 ? -2.972 -10.096 -4.337 1.00 92.75 220 TYR A O 1
ATOM 1684 N N . THR A 1 221 ? -1.562 -10.772 -5.927 1.00 92.19 221 THR A N 1
ATOM 1685 C CA . THR A 1 221 ? -2.082 -9.804 -6.902 1.00 92.19 221 THR A CA 1
ATOM 1686 C C . THR A 1 221 ? -3.413 -10.286 -7.469 1.00 92.19 221 THR A C 1
ATOM 1688 O O . THR A 1 221 ? -3.474 -11.328 -8.126 1.00 92.19 221 THR A O 1
ATOM 1691 N N . VAL A 1 222 ? -4.480 -9.521 -7.231 1.00 93.75 222 VAL A N 1
ATOM 1692 C CA . VAL A 1 222 ? -5.837 -9.816 -7.723 1.00 93.75 222 VAL A CA 1
ATOM 1693 C C . VAL A 1 222 ? -6.183 -9.070 -9.002 1.00 93.75 222 VAL A C 1
ATOM 1695 O O . VAL A 1 222 ? -7.031 -9.541 -9.755 1.00 93.75 222 VAL A O 1
ATOM 1698 N N . TYR A 1 223 ? -5.514 -7.957 -9.296 1.00 93.50 223 TYR A N 1
ATOM 1699 C CA . TYR A 1 223 ? -5.767 -7.155 -10.491 1.00 93.50 223 TYR A CA 1
ATOM 1700 C C . TYR A 1 223 ? -4.500 -6.441 -10.966 1.00 93.50 223 TYR A C 1
ATOM 1702 O O . TYR A 1 223 ? -3.725 -5.957 -10.144 1.00 93.50 223 TYR A O 1
ATOM 1710 N N . GLN A 1 224 ? -4.325 -6.383 -12.287 1.00 89.94 224 GLN A N 1
ATOM 1711 C CA . GLN A 1 224 ? -3.292 -5.612 -12.971 1.00 89.94 224 GLN A CA 1
ATOM 1712 C C . GLN A 1 224 ? -3.970 -4.835 -14.102 1.00 89.94 224 GLN A C 1
ATOM 1714 O O . GLN A 1 224 ? -4.575 -5.442 -14.984 1.00 89.94 224 GLN A O 1
ATOM 1719 N N . GLY A 1 225 ? -3.944 -3.506 -14.016 1.00 87.00 225 GLY A N 1
ATOM 1720 C CA . GLY A 1 225 ? -4.683 -2.614 -14.913 1.00 87.00 225 GLY A CA 1
ATOM 1721 C C . GLY A 1 225 ? -3.915 -2.166 -16.159 1.00 87.00 225 GLY A C 1
ATOM 1722 O O . GLY A 1 225 ? -4.516 -1.604 -17.070 1.00 87.00 225 GLY A O 1
ATOM 1723 N N . GLY A 1 226 ? -2.610 -2.448 -16.239 1.00 88.25 226 GLY A N 1
ATOM 1724 C CA . GLY A 1 226 ? -1.771 -2.059 -17.375 1.00 88.25 226 GLY A CA 1
ATOM 1725 C C . GLY A 1 226 ? -1.632 -0.541 -17.538 1.00 88.25 226 GLY A C 1
ATOM 1726 O O . GLY A 1 226 ? -1.898 0.220 -16.612 1.00 88.25 226 GLY A O 1
ATOM 1727 N N . GLY A 1 227 ? -1.196 -0.107 -18.726 1.00 86.12 227 GLY A N 1
ATOM 1728 C CA . GLY A 1 227 ? -0.794 1.284 -18.994 1.00 86.12 227 GLY A CA 1
ATOM 1729 C C . GLY A 1 227 ? -1.903 2.340 -18.921 1.00 86.12 227 GLY A C 1
ATOM 1730 O O . GLY A 1 227 ? -1.615 3.529 -18.962 1.00 86.12 227 GLY A O 1
ATOM 1731 N N . GLY A 1 228 ? -3.168 1.922 -18.837 1.00 87.19 228 GLY A N 1
ATOM 1732 C CA . GLY A 1 228 ? -4.319 2.816 -18.677 1.00 87.19 228 GLY A CA 1
ATOM 1733 C C . GLY A 1 228 ? -4.831 2.920 -17.241 1.00 87.19 228 GLY A C 1
ATOM 1734 O O . GLY A 1 228 ? -5.934 3.414 -17.055 1.00 87.19 228 GLY A O 1
ATOM 1735 N N . HIS A 1 229 ? -4.090 2.386 -16.266 1.00 90.81 229 HIS A N 1
ATOM 1736 C CA . HIS A 1 229 ? -4.478 2.345 -14.857 1.00 90.81 229 HIS A CA 1
ATOM 1737 C C . HIS A 1 229 ? -3.326 2.889 -14.019 1.00 90.81 229 HIS A C 1
ATOM 1739 O O . HIS A 1 229 ? -2.290 2.229 -13.915 1.00 90.81 229 HIS A O 1
ATOM 1745 N N . SER A 1 230 ? -3.479 4.092 -13.481 1.00 90.50 230 SER A N 1
ATOM 1746 C CA . SER A 1 230 ? -2.455 4.768 -12.682 1.00 90.50 230 SER A CA 1
ATOM 1747 C C . SER A 1 230 ? -2.570 4.468 -11.184 1.00 90.50 230 SER A C 1
ATOM 1749 O O . SER A 1 230 ? -3.459 3.732 -10.736 1.00 90.50 230 SER A O 1
ATOM 1751 N N . HIS A 1 231 ? -1.669 5.053 -10.393 1.00 88.81 231 HIS A N 1
ATOM 1752 C CA . HIS A 1 231 ? -1.720 5.027 -8.935 1.00 88.81 231 HIS A CA 1
ATOM 1753 C C . HIS A 1 231 ? -3.082 5.524 -8.421 1.00 88.81 231 HIS A C 1
ATOM 1755 O O . HIS A 1 231 ? -3.737 4.850 -7.629 1.00 88.81 231 HIS A O 1
ATOM 1761 N N . GLY A 1 232 ? -3.564 6.663 -8.920 1.00 87.31 232 GLY A N 1
ATOM 1762 C CA . GLY A 1 232 ? -4.848 7.257 -8.554 1.00 87.31 232 GLY A CA 1
ATOM 1763 C C . GLY A 1 232 ? -6.059 6.391 -8.907 1.00 87.31 232 GLY A C 1
ATOM 1764 O O . GLY A 1 232 ? -6.990 6.294 -8.096 1.00 87.31 232 GLY A O 1
ATOM 1765 N N . ASP A 1 233 ? -6.037 5.719 -10.061 1.00 91.44 233 ASP A N 1
ATOM 1766 C CA . ASP A 1 233 ? -7.115 4.819 -10.497 1.00 91.44 233 ASP A CA 1
ATOM 1767 C C . ASP A 1 233 ? -7.301 3.638 -9.537 1.00 91.44 233 ASP A C 1
ATOM 1769 O O . ASP A 1 233 ? -8.422 3.158 -9.326 1.00 91.44 233 ASP A O 1
ATOM 1773 N N . ALA A 1 234 ? -6.224 3.203 -8.875 1.00 92.50 234 ALA A N 1
ATOM 1774 C CA . ALA A 1 234 ? -6.265 2.089 -7.938 1.00 92.50 234 ALA A CA 1
ATOM 1775 C C . ALA A 1 234 ? -7.203 2.331 -6.745 1.00 92.50 234 ALA A C 1
ATOM 1777 O O . ALA A 1 234 ? -7.677 1.367 -6.145 1.00 92.50 234 ALA A O 1
ATOM 1778 N N . LYS A 1 235 ? -7.569 3.580 -6.421 1.00 92.19 235 LYS A N 1
ATOM 1779 C CA . LYS A 1 235 ? -8.584 3.877 -5.388 1.00 92.19 235 LYS A CA 1
ATOM 1780 C C . LYS A 1 235 ? -9.938 3.215 -5.671 1.00 92.19 235 LYS A C 1
ATOM 1782 O O . LYS A 1 235 ? -10.672 2.908 -4.731 1.00 92.19 235 LYS A O 1
ATOM 1787 N N . TYR A 1 236 ? -10.261 2.969 -6.940 1.00 93.06 236 TYR A N 1
ATOM 1788 C CA . TYR A 1 236 ? -11.508 2.330 -7.372 1.00 93.06 236 TYR A CA 1
ATOM 1789 C C . TYR A 1 236 ? -11.449 0.799 -7.348 1.00 93.06 236 TYR A C 1
ATOM 1791 O O . TYR A 1 236 ? -12.465 0.135 -7.555 1.00 93.06 236 TYR A O 1
ATOM 1799 N N . ASP A 1 237 ? -10.290 0.210 -7.057 1.00 93.38 237 ASP A N 1
ATOM 1800 C CA . ASP A 1 237 ? -10.106 -1.233 -7.150 1.00 93.38 237 ASP A CA 1
ATOM 1801 C C . ASP A 1 237 ? -10.670 -2.018 -5.962 1.00 93.38 237 ASP A C 1
ATOM 1803 O O . ASP A 1 237 ? -10.568 -3.243 -5.960 1.00 93.38 237 ASP A O 1
ATOM 1807 N N . TYR A 1 238 ? -11.281 -1.385 -4.957 1.00 88.81 238 TYR A N 1
ATOM 1808 C CA . TYR A 1 238 ? -11.682 -2.030 -3.695 1.00 88.81 238 TYR A CA 1
ATOM 1809 C C . TYR A 1 238 ? -12.486 -3.338 -3.878 1.00 88.81 238 TYR A C 1
ATOM 1811 O O . TYR A 1 238 ? -12.391 -4.261 -3.065 1.00 88.81 238 TYR A O 1
ATOM 1819 N N . ASN A 1 239 ? -13.249 -3.472 -4.967 1.00 88.50 239 ASN A N 1
ATOM 1820 C CA . ASN A 1 239 ? -14.065 -4.649 -5.272 1.00 88.50 239 ASN A CA 1
ATOM 1821 C C . ASN A 1 239 ? -13.374 -5.710 -6.156 1.00 88.50 239 ASN A C 1
ATOM 1823 O O . ASN A 1 239 ? -13.963 -6.764 -6.391 1.00 88.50 239 ASN A O 1
ATOM 1827 N N . ARG A 1 240 ? -12.137 -5.489 -6.619 1.00 91.25 240 ARG A N 1
ATOM 1828 C CA . ARG A 1 240 ? -11.365 -6.457 -7.419 1.00 91.25 240 ARG A CA 1
ATOM 1829 C C . ARG A 1 240 ? -11.050 -7.718 -6.606 1.00 91.25 240 ARG A C 1
ATOM 1831 O O . ARG A 1 240 ? -10.761 -7.636 -5.408 1.00 91.25 240 ARG A O 1
ATOM 1838 N N . ARG A 1 241 ? -11.116 -8.891 -7.241 1.00 88.88 241 ARG A N 1
ATOM 1839 C CA . ARG A 1 241 ? -10.933 -10.210 -6.613 1.00 88.88 241 ARG A CA 1
ATOM 1840 C C . ARG A 1 241 ? -10.073 -11.130 -7.477 1.00 88.88 241 ARG A C 1
ATOM 1842 O O . ARG A 1 241 ? -10.126 -11.022 -8.725 1.00 88.88 241 ARG A O 1
#

Secondary structure (DSSP, 8-state):
----S-GGGTTTTTTTT-TT-------TTSTTGGG--STT-HHHHHHHHHHHHSSTT--EEEEEETHHHHHHHHHHHH----S--EEEEEEES-GGG-BSGGGS-HHHHHHTT-----THHHHHHBHHHHHHHS-TT--TT--EEEEE--PPSSTTSSGGGS-SSBSSSSBHHHHTTEEE-S-SS----SBSSEEEEEEEESGGG-EEEEEEEEEPTTEEEEEE-GGG--TGGGGGGGG--